Protein AF-A0A0P8CFF5-F1 (afdb_monomer_lite)

InterPro domains:
  IPR001539 Peptidase U32 [PTHR30217] (1-238)
  IPR020988 Peptidase U32, collagenase [PF12392] (208-285)
  IPR060007 Peptidase family U32, N-terminal domain [PF01136] (1-125)

pLDDT: mean 90.97, st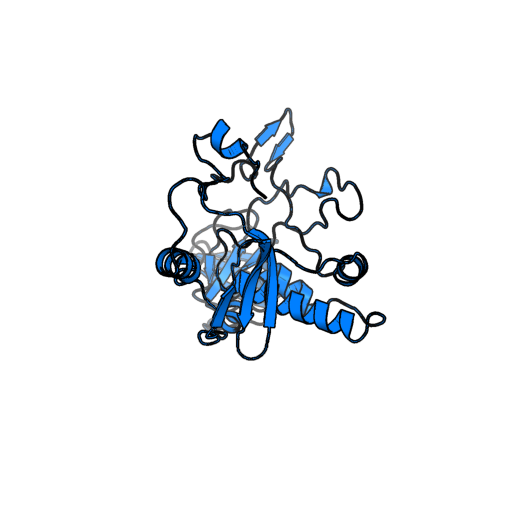d 9.44, range [42.34, 98.44]

Structure (mmCIF, N/CA/C/O backbone):
data_AF-A0A0P8CFF5-F1
#
_entry.id   AF-A0A0P8CFF5-F1
#
loop_
_atom_site.group_PDB
_atom_site.id
_atom_site.type_symbol
_atom_site.label_atom_id
_atom_site.label_alt_id
_atom_site.label_comp_id
_atom_site.label_asym_id
_atom_site.label_entity_id
_atom_site.label_seq_id
_atom_site.pdbx_PDB_ins_code
_atom_site.Cartn_x
_atom_site.Cartn_y
_atom_site.Cartn_z
_atom_site.occupancy
_atom_site.B_iso_or_equiv
_atom_site.auth_seq_id
_atom_site.auth_comp_id
_atom_site.auth_asym_id
_atom_site.auth_atom_id
_atom_site.pdbx_PDB_model_num
ATOM 1 N N . SER A 1 1 ? 10.626 9.318 -12.550 1.00 49.34 1 SER A N 1
ATOM 2 C CA . SER A 1 1 ? 10.142 9.945 -11.298 1.00 49.34 1 SER A CA 1
ATOM 3 C C . SER A 1 1 ? 11.223 10.890 -10.813 1.00 49.34 1 SER A C 1
ATOM 5 O O . SER A 1 1 ? 12.384 10.543 -10.960 1.00 49.34 1 SER A O 1
ATOM 7 N N . GLY A 1 2 ? 10.879 12.066 -10.278 1.00 56.47 2 GLY A N 1
ATOM 8 C CA . GLY A 1 2 ? 11.891 12.959 -9.687 1.00 56.47 2 GLY A CA 1
ATOM 9 C C . GLY A 1 2 ? 12.039 14.343 -10.322 1.00 56.47 2 GLY A C 1
ATOM 10 O O . GLY A 1 2 ? 13.155 14.814 -10.484 1.00 56.47 2 GLY A O 1
ATOM 11 N N . GLN A 1 3 ? 10.937 15.022 -10.642 1.00 67.00 3 GLN A N 1
ATOM 12 C CA . GLN A 1 3 ? 10.947 16.473 -10.899 1.00 67.00 3 GLN A CA 1
ATOM 13 C C . GLN A 1 3 ? 10.167 17.245 -9.824 1.00 67.00 3 GLN A C 1
ATOM 15 O O . GLN A 1 3 ? 9.631 18.320 -10.059 1.00 67.00 3 GLN A O 1
ATOM 20 N N . CYS A 1 4 ? 10.089 16.698 -8.609 1.00 81.44 4 CYS A N 1
ATOM 21 C CA . CYS A 1 4 ? 9.431 17.397 -7.512 1.00 81.44 4 CYS A CA 1
ATOM 22 C C . CYS A 1 4 ? 10.416 18.368 -6.851 1.00 81.44 4 CYS A C 1
ATOM 24 O O . CYS A 1 4 ? 11.314 17.951 -6.115 1.00 81.44 4 CYS A O 1
ATOM 26 N N . LEU A 1 5 ? 10.225 19.668 -7.091 1.00 88.38 5 LEU A N 1
ATOM 27 C CA . LEU A 1 5 ? 11.007 20.745 -6.468 1.00 88.38 5 LEU A CA 1
ATOM 28 C C . LEU A 1 5 ? 10.409 21.239 -5.145 1.00 88.38 5 LEU A C 1
ATOM 30 O O . LEU A 1 5 ? 11.059 21.983 -4.414 1.00 88.38 5 LEU A O 1
ATOM 34 N N . LEU A 1 6 ? 9.205 20.780 -4.794 1.00 89.31 6 LEU A N 1
ATOM 35 C CA . LEU A 1 6 ? 8.425 21.294 -3.667 1.00 89.31 6 LEU A CA 1
ATOM 36 C C . LEU A 1 6 ? 9.180 21.218 -2.331 1.00 89.31 6 LEU A C 1
ATOM 38 O O . LEU A 1 6 ? 9.180 22.162 -1.549 1.00 89.31 6 LEU A O 1
ATOM 42 N N . SER A 1 7 ? 9.880 20.107 -2.082 1.00 88.62 7 SER A N 1
ATOM 43 C CA . SER A 1 7 ? 10.684 19.934 -0.862 1.00 88.62 7 SER A CA 1
ATOM 44 C C . SER A 1 7 ? 11.888 20.885 -0.812 1.00 88.62 7 SER A C 1
ATOM 46 O O . SER A 1 7 ? 12.308 21.279 0.276 1.00 88.62 7 SER A O 1
ATOM 48 N N . SER A 1 8 ? 12.439 21.244 -1.977 1.00 89.56 8 SER A N 1
ATOM 49 C CA . SER A 1 8 ? 13.586 22.147 -2.078 1.00 89.56 8 SER A CA 1
ATOM 50 C C . SER A 1 8 ? 13.145 23.581 -1.830 1.00 89.56 8 SER A C 1
ATOM 52 O O . SER A 1 8 ? 13.769 24.280 -1.044 1.00 89.56 8 SER A O 1
ATOM 54 N N . MET A 1 9 ? 12.039 23.983 -2.459 1.00 89.81 9 MET A N 1
ATOM 55 C CA . MET A 1 9 ? 11.483 25.330 -2.341 1.00 89.81 9 MET A CA 1
ATOM 56 C C . MET A 1 9 ? 10.993 25.637 -0.923 1.00 89.81 9 MET A C 1
ATOM 58 O O . MET A 1 9 ? 11.219 26.732 -0.431 1.00 89.81 9 MET A O 1
ATOM 62 N N . ILE A 1 10 ? 10.349 24.676 -0.251 1.00 85.62 10 ILE A N 1
ATOM 63 C CA . ILE A 1 10 ? 9.759 24.913 1.077 1.00 85.62 10 ILE A CA 1
ATOM 64 C C . ILE A 1 10 ? 10.784 24.788 2.213 1.00 85.62 10 ILE A C 1
ATOM 66 O O . ILE A 1 10 ? 10.631 25.438 3.241 1.00 85.62 10 ILE A O 1
ATOM 70 N N . GLY A 1 11 ? 11.796 23.924 2.085 1.00 81.25 11 GLY A N 1
ATOM 71 C CA . GLY A 1 11 ? 12.641 23.568 3.232 1.00 81.25 11 GLY A CA 1
ATOM 72 C C . GLY A 1 11 ? 14.071 23.161 2.899 1.00 81.25 11 GLY A C 1
ATOM 73 O O . GLY A 1 11 ? 14.674 22.433 3.683 1.00 81.25 11 GLY A O 1
ATOM 74 N N . GLY A 1 12 ? 14.598 23.542 1.729 1.00 87.38 12 GLY A N 1
ATOM 75 C CA . GLY A 1 12 ? 16.001 23.316 1.349 1.00 87.38 12 GLY A CA 1
ATOM 76 C C . GLY A 1 12 ? 16.399 21.851 1.128 1.00 87.38 12 GLY A C 1
ATOM 77 O O . GLY A 1 12 ? 17.572 21.547 0.923 1.00 87.38 12 GLY A O 1
ATOM 78 N N . ARG A 1 13 ? 15.444 20.911 1.155 1.00 88.06 13 ARG A N 1
ATOM 79 C CA . ARG A 1 13 ? 15.703 19.470 1.016 1.00 88.06 13 ARG A CA 1
ATOM 80 C C . ARG A 1 13 ? 15.337 18.973 -0.374 1.00 88.06 13 ARG A C 1
ATOM 82 O O . ARG A 1 13 ? 14.222 19.183 -0.835 1.00 88.06 13 ARG A O 1
ATOM 89 N N . SER A 1 14 ? 16.213 18.209 -1.021 1.00 87.06 14 SER A N 1
ATOM 90 C CA . SER A 1 14 ? 15.934 17.697 -2.368 1.00 87.06 14 SER A CA 1
ATOM 91 C C . SER A 1 14 ? 15.260 16.323 -2.347 1.00 87.06 14 SER A C 1
ATOM 93 O O . SER A 1 14 ? 15.869 15.303 -2.009 1.00 87.06 14 SER A O 1
ATOM 95 N N . GLY A 1 15 ? 13.996 16.280 -2.781 1.00 82.06 15 GLY A N 1
ATOM 96 C CA . GLY A 1 15 ? 13.274 15.027 -3.011 1.00 82.06 15 GLY A CA 1
ATOM 97 C C . GLY A 1 15 ? 13.970 14.125 -4.031 1.00 82.06 15 GLY A C 1
ATOM 98 O O . GLY A 1 15 ? 14.045 12.911 -3.817 1.00 82.06 15 GLY A O 1
ATOM 99 N N . ASN A 1 16 ? 14.563 14.739 -5.057 1.00 84.50 16 ASN A N 1
ATOM 100 C CA . ASN A 1 16 ? 15.272 14.076 -6.152 1.00 84.50 16 ASN A CA 1
ATOM 101 C C . ASN A 1 16 ? 16.605 13.445 -5.713 1.00 84.50 16 ASN A C 1
ATOM 103 O O . ASN A 1 16 ? 17.116 12.573 -6.401 1.00 84.50 16 ASN A O 1
ATOM 107 N N . ARG A 1 17 ? 17.148 13.835 -4.549 1.00 84.38 17 ARG A N 1
ATOM 108 C CA . ARG A 1 17 ? 18.396 13.291 -3.980 1.00 84.38 17 ARG A CA 1
ATOM 109 C C . ARG A 1 17 ? 18.189 12.334 -2.806 1.00 84.38 17 ARG A C 1
ATOM 111 O O . ARG A 1 17 ? 19.100 12.140 -2.013 1.00 84.38 17 ARG A O 1
ATOM 118 N N . GLY A 1 18 ? 16.990 11.794 -2.609 1.00 81.88 18 GLY A N 1
ATOM 119 C CA . GLY A 1 18 ? 16.765 10.917 -1.453 1.00 81.88 18 GLY A CA 1
ATOM 120 C C . GLY A 1 18 ? 16.375 11.645 -0.153 1.00 81.88 18 GLY A C 1
ATOM 121 O O . GLY A 1 18 ? 15.953 10.984 0.791 1.00 81.88 18 GLY A O 1
ATOM 122 N N . TYR A 1 19 ? 16.254 12.980 -0.147 1.00 85.94 19 TYR A N 1
ATOM 123 C CA . TYR A 1 19 ? 15.982 13.772 1.069 1.00 85.94 19 TYR A CA 1
ATOM 124 C C . TYR A 1 19 ? 14.581 14.406 1.181 1.00 85.94 19 TYR A C 1
ATOM 126 O O . TYR A 1 19 ? 14.404 15.362 1.929 1.00 85.94 19 TYR A O 1
ATOM 134 N N . CYS A 1 20 ? 13.564 13.889 0.486 1.00 87.12 20 CYS A N 1
ATOM 135 C CA . CYS A 1 20 ? 12.203 14.446 0.477 1.00 87.12 20 CYS A CA 1
ATOM 136 C C . CYS A 1 20 ? 11.653 14.669 1.897 1.00 87.12 20 CYS A C 1
ATOM 138 O O . CYS A 1 20 ? 11.602 13.732 2.688 1.00 87.12 20 CYS A O 1
ATOM 140 N N . ALA A 1 21 ? 11.194 15.889 2.186 1.00 88.38 21 ALA A N 1
ATOM 141 C CA . ALA A 1 21 ? 10.539 16.260 3.445 1.00 88.38 21 ALA A CA 1
ATOM 142 C C . ALA A 1 21 ? 9.023 15.984 3.452 1.00 88.38 21 ALA A C 1
ATOM 144 O O . ALA A 1 21 ? 8.320 16.412 4.362 1.00 88.38 21 ALA A O 1
ATOM 145 N N . GLN A 1 22 ? 8.514 15.334 2.400 1.00 89.38 22 GLN A N 1
ATOM 146 C CA . GLN A 1 22 ? 7.096 15.031 2.191 1.00 89.38 22 GLN A CA 1
ATOM 147 C C . GLN A 1 22 ? 6.153 16.250 2.348 1.00 89.38 22 GLN A C 1
ATOM 149 O O . GLN A 1 22 ? 5.111 16.126 2.988 1.00 89.38 22 GLN A O 1
ATOM 154 N N . PRO A 1 23 ? 6.456 17.429 1.757 1.00 91.31 23 PRO A N 1
ATOM 155 C CA . PRO A 1 23 ? 5.621 18.623 1.930 1.00 91.31 23 PRO A CA 1
ATOM 156 C C . PRO A 1 23 ? 4.178 18.407 1.465 1.00 91.31 23 PRO A C 1
ATOM 158 O O . PRO A 1 23 ? 3.258 18.833 2.145 1.00 91.31 23 PRO A O 1
ATOM 161 N N . CYS A 1 24 ? 3.963 17.639 0.393 1.00 90.31 24 CYS A N 1
ATOM 162 C CA . CYS A 1 24 ? 2.630 17.283 -0.102 1.00 90.31 24 CYS A CA 1
ATOM 163 C C . CYS A 1 24 ? 1.746 16.542 0.922 1.00 90.31 24 CYS A C 1
ATOM 165 O O . CYS A 1 24 ? 0.536 16.480 0.750 1.00 90.31 24 CYS A O 1
ATOM 167 N N . ARG A 1 25 ? 2.333 16.000 1.995 1.00 90.06 25 ARG A N 1
ATOM 168 C CA . ARG A 1 25 ? 1.631 15.299 3.078 1.00 90.06 25 ARG A CA 1
ATOM 169 C C . ARG A 1 25 ? 1.372 16.172 4.306 1.00 90.06 25 ARG A C 1
ATOM 171 O O . ARG A 1 25 ? 0.875 15.666 5.307 1.00 90.06 25 ARG A O 1
ATOM 178 N N . LYS A 1 26 ? 1.717 17.461 4.264 1.00 91.19 26 LYS A N 1
ATOM 179 C CA . LYS A 1 26 ? 1.400 18.411 5.338 1.00 91.19 26 LYS A CA 1
ATOM 180 C C . LYS A 1 26 ? -0.048 18.891 5.236 1.00 91.19 26 LYS A C 1
ATOM 182 O O . LYS A 1 26 ? -0.677 18.777 4.184 1.00 91.19 26 LYS A O 1
ATOM 187 N N . LYS A 1 27 ? -0.568 19.423 6.344 1.00 92.31 27 LYS A N 1
ATOM 188 C CA . LYS A 1 27 ? -1.838 20.153 6.341 1.00 92.31 27 LYS A CA 1
ATOM 189 C C . LYS A 1 27 ? -1.639 21.505 5.660 1.00 92.31 27 LYS A C 1
ATOM 191 O O . LYS A 1 27 ? -0.645 22.185 5.901 1.00 92.31 27 LYS A O 1
ATOM 196 N N . TYR A 1 28 ? -2.590 21.865 4.816 1.00 93.50 28 TYR A N 1
ATOM 197 C CA . TYR A 1 28 ? -2.668 23.130 4.103 1.00 93.50 28 TYR A CA 1
ATOM 198 C C . TYR A 1 28 ? -4.052 23.733 4.313 1.00 93.50 28 TYR A C 1
ATOM 200 O O . TYR A 1 28 ? -5.027 23.002 4.501 1.00 93.50 28 TYR A O 1
ATOM 208 N N . ARG A 1 29 ? -4.130 25.061 4.223 1.00 95.00 29 ARG A N 1
ATOM 209 C CA . ARG A 1 29 ? -5.378 25.820 4.250 1.00 95.00 29 ARG A CA 1
ATOM 210 C C . ARG A 1 29 ? -5.450 26.728 3.026 1.00 95.00 29 ARG A C 1
ATOM 212 O O . ARG A 1 29 ? -4.488 27.440 2.745 1.00 95.00 29 ARG A O 1
ATOM 219 N N . ILE A 1 30 ? -6.565 26.687 2.304 1.00 93.19 30 ILE A N 1
ATOM 220 C CA . ILE A 1 30 ? -6.866 27.558 1.163 1.00 93.19 30 ILE A CA 1
ATOM 221 C C . ILE A 1 30 ? -8.308 28.059 1.292 1.00 93.19 30 ILE A C 1
ATOM 223 O O . ILE A 1 30 ? -9.255 27.280 1.211 1.00 93.19 30 ILE A O 1
ATOM 227 N N . GLY A 1 31 ? -8.480 29.357 1.555 1.00 93.75 31 GLY A N 1
ATOM 228 C CA . GLY A 1 31 ? -9.784 29.899 1.949 1.00 93.75 31 GLY A CA 1
ATOM 229 C C . GLY A 1 31 ? -10.332 29.176 3.186 1.00 93.75 31 GLY A C 1
ATOM 230 O O . GLY A 1 31 ? -9.641 29.084 4.204 1.00 93.75 31 GLY A O 1
ATOM 231 N N . GLU A 1 32 ? -11.543 28.632 3.061 1.00 92.25 32 GLU A N 1
ATOM 232 C CA . GLU A 1 32 ? -12.224 27.833 4.092 1.00 92.25 32 GLU A CA 1
ATOM 233 C C . GLU A 1 32 ? -11.830 26.345 4.084 1.00 92.25 32 GLU A C 1
ATOM 235 O O . GLU A 1 32 ? -12.139 25.614 5.022 1.00 92.25 32 GLU A O 1
ATOM 240 N N . ALA A 1 33 ? -11.132 25.866 3.048 1.00 89.81 33 ALA A N 1
ATOM 241 C CA . ALA A 1 33 ? -10.727 24.469 2.963 1.00 89.81 33 ALA A CA 1
ATOM 242 C C . ALA A 1 33 ? -9.428 24.224 3.743 1.00 89.81 33 ALA A C 1
ATOM 244 O O . ALA A 1 33 ? -8.389 24.809 3.432 1.00 89.81 33 ALA A O 1
ATOM 245 N N . GLU A 1 34 ? -9.458 23.297 4.701 1.00 93.06 34 GLU A N 1
ATOM 246 C CA . GLU A 1 34 ? -8.292 22.849 5.467 1.00 93.06 34 GLU A CA 1
ATOM 247 C C . GLU A 1 34 ? -8.153 21.320 5.416 1.00 93.06 34 GLU A C 1
ATOM 249 O O . GLU A 1 34 ? -9.132 20.580 5.501 1.00 93.06 34 GLU A O 1
ATOM 254 N N . GLY A 1 35 ? -6.924 20.828 5.254 1.00 92.31 35 GLY A N 1
ATOM 255 C CA . GLY A 1 35 ? -6.631 19.395 5.279 1.00 92.31 35 GLY A CA 1
ATOM 256 C C . GLY A 1 35 ? -5.349 19.033 4.542 1.00 92.31 35 GLY A C 1
ATOM 257 O O . GLY A 1 35 ? -4.499 19.877 4.267 1.00 92.31 35 GLY A O 1
ATOM 258 N N . TYR A 1 36 ? -5.199 17.765 4.175 1.00 93.00 36 TYR A N 1
ATOM 259 C CA . TYR A 1 36 ? -4.042 17.271 3.421 1.00 93.00 36 TYR A CA 1
ATOM 260 C C . TYR A 1 36 ? -4.253 17.474 1.916 1.00 93.00 36 TYR A C 1
ATOM 262 O O . TYR A 1 36 ? -4.345 16.529 1.136 1.00 93.00 36 TYR A O 1
ATOM 270 N N . LEU A 1 37 ? -4.388 18.738 1.510 1.00 93.12 37 LEU A N 1
ATOM 271 C CA . LEU A 1 37 ? -4.911 19.133 0.194 1.00 93.12 37 LEU A CA 1
ATOM 272 C C . LEU A 1 37 ? -4.053 18.676 -0.996 1.00 93.12 37 LEU A C 1
ATOM 274 O O . LEU A 1 37 ? -4.558 18.601 -2.112 1.00 93.12 37 LEU A O 1
ATOM 278 N N . LEU A 1 38 ? -2.777 18.372 -0.756 1.00 92.56 38 LEU A N 1
ATOM 279 C CA . LEU A 1 38 ? -1.813 17.938 -1.769 1.00 92.56 38 LEU A CA 1
ATOM 280 C C . LEU A 1 38 ? -1.410 16.463 -1.620 1.00 92.56 38 LEU A C 1
ATOM 282 O O . LEU A 1 38 ? -0.458 16.037 -2.271 1.00 92.56 38 LEU A O 1
ATOM 286 N N . SER A 1 39 ? -2.073 15.695 -0.748 1.00 92.88 39 SER A N 1
ATOM 287 C CA . SER A 1 39 ? -1.691 14.315 -0.436 1.00 92.88 39 SER A CA 1
ATOM 288 C C . SER A 1 39 ? -2.387 13.341 -1.387 1.00 92.88 39 SER A C 1
ATOM 290 O O . SER A 1 39 ? -3.579 13.094 -1.214 1.00 92.88 39 SER A O 1
ATOM 292 N N . PRO A 1 40 ? -1.693 12.747 -2.376 1.00 92.69 40 PRO A N 1
ATOM 293 C CA . PRO A 1 40 ? -2.323 11.802 -3.286 1.00 92.69 40 PRO A CA 1
ATOM 294 C C . PRO A 1 40 ? -2.592 10.454 -2.604 1.00 92.69 40 PRO A C 1
ATOM 296 O O . PRO A 1 40 ? -1.806 9.996 -1.752 1.00 92.69 40 PRO A O 1
ATOM 299 N N . LYS A 1 41 ? -3.670 9.799 -3.046 1.00 94.75 41 LYS A N 1
ATOM 300 C CA . LYS A 1 41 ? -3.925 8.372 -2.811 1.00 94.75 41 LYS A CA 1
ATOM 301 C C . LYS A 1 41 ? -2.793 7.530 -3.415 1.00 94.75 41 LYS A C 1
ATOM 303 O O . LYS A 1 41 ? -2.025 8.013 -4.252 1.00 94.75 41 LYS A O 1
ATOM 308 N N . ASP A 1 42 ? -2.630 6.287 -2.973 1.00 93.69 42 ASP A N 1
ATOM 309 C CA . ASP A 1 42 ? -1.590 5.412 -3.526 1.00 93.69 42 ASP A CA 1
ATOM 310 C C . ASP A 1 42 ? -2.039 4.795 -4.861 1.00 93.69 42 ASP A C 1
ATOM 312 O O . ASP A 1 42 ? -3.185 4.376 -5.020 1.00 93.69 42 ASP A O 1
ATOM 316 N N . LEU A 1 43 ? -1.130 4.740 -5.838 1.00 95.25 43 LEU A N 1
ATOM 317 C CA . LEU A 1 43 ? -1.403 4.105 -7.127 1.00 95.25 43 LEU A CA 1
ATOM 318 C C . LEU A 1 43 ? -1.520 2.589 -6.934 1.00 95.25 43 LEU A C 1
ATOM 320 O O . LEU A 1 43 ? -0.588 1.960 -6.430 1.00 95.25 43 LEU A O 1
ATOM 324 N N . ASN A 1 44 ? -2.629 1.998 -7.372 1.00 96.31 44 ASN A N 1
ATOM 325 C CA . ASN A 1 44 ? -2.810 0.551 -7.387 1.00 96.31 44 ASN A CA 1
ATOM 326 C C . ASN A 1 44 ? -3.467 0.128 -8.701 1.00 96.31 44 ASN A C 1
ATOM 328 O O . ASN A 1 44 ? -4.593 0.517 -8.991 1.00 96.31 44 ASN A O 1
ATOM 332 N N . MET A 1 45 ? -2.752 -0.690 -9.472 1.00 96.75 45 MET A N 1
ATOM 333 C CA . MET A 1 45 ? -3.192 -1.187 -10.775 1.00 96.75 45 MET A CA 1
ATOM 334 C C . MET A 1 45 ? -3.415 -2.701 -10.778 1.00 96.75 45 MET A C 1
ATOM 336 O O . MET A 1 45 ? -3.493 -3.303 -11.841 1.00 96.75 45 MET A O 1
ATOM 340 N N . SER A 1 46 ? -3.523 -3.327 -9.601 1.00 97.25 46 SER A N 1
ATOM 341 C CA . SER A 1 46 ? -3.721 -4.778 -9.478 1.00 97.25 46 SER A CA 1
ATOM 342 C C . SER A 1 46 ? -4.929 -5.274 -10.276 1.00 97.25 46 SER A C 1
ATOM 344 O O . SER A 1 46 ? -4.829 -6.283 -10.963 1.00 97.25 46 SER A O 1
ATOM 346 N N . GLU A 1 47 ? -6.043 -4.538 -10.261 1.00 97.31 47 GLU A N 1
ATOM 347 C CA . GLU A 1 47 ? -7.255 -4.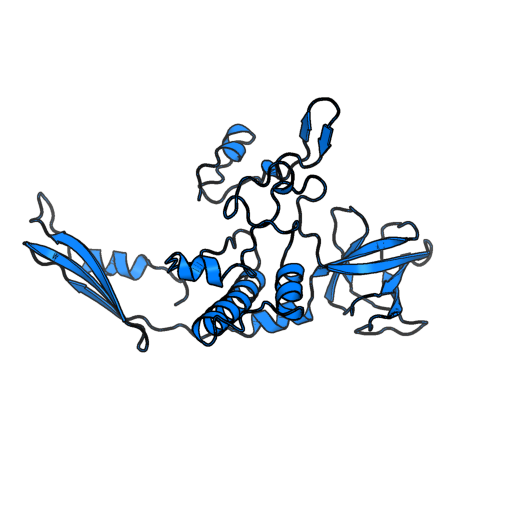885 -11.024 1.00 97.31 47 GLU A CA 1
ATOM 348 C C . GLU A 1 47 ? -7.140 -4.626 -12.529 1.00 97.31 47 GLU A C 1
ATOM 350 O O . GLU A 1 47 ? -7.994 -5.051 -13.297 1.00 97.31 47 GLU A O 1
ATOM 355 N N . HIS A 1 48 ? -6.072 -3.959 -12.958 1.00 97.06 48 HIS A N 1
ATOM 356 C CA . HIS A 1 48 ? -5.869 -3.506 -14.329 1.00 97.06 48 HIS A CA 1
ATOM 357 C C . HIS A 1 48 ? -4.607 -4.092 -14.964 1.00 97.06 48 HIS A C 1
ATOM 359 O O . HIS A 1 48 ? -4.182 -3.621 -16.014 1.00 97.06 48 HIS A O 1
ATOM 365 N N . ILE A 1 49 ? -4.008 -5.118 -14.350 1.00 97.06 49 ILE A N 1
ATOM 366 C CA . ILE A 1 49 ? -2.796 -5.763 -14.869 1.00 97.06 49 ILE A CA 1
ATOM 367 C C . ILE A 1 49 ? -2.990 -6.237 -16.307 1.00 97.06 49 ILE A C 1
ATOM 369 O O . ILE A 1 49 ? -2.115 -5.982 -17.125 1.00 97.06 49 ILE A O 1
ATOM 373 N N . GLY A 1 50 ? -4.142 -6.831 -16.632 1.00 96.44 50 GLY A N 1
ATOM 374 C CA . GLY A 1 50 ? -4.439 -7.265 -17.998 1.00 96.44 50 GLY A CA 1
ATOM 375 C C . GLY A 1 50 ? -4.342 -6.135 -19.020 1.00 96.44 50 GLY A C 1
ATOM 376 O O . GLY A 1 50 ? -3.539 -6.206 -19.941 1.00 96.44 50 GLY A O 1
ATOM 377 N N . ALA A 1 51 ? -5.047 -5.027 -18.775 1.00 96.19 51 ALA A N 1
ATOM 378 C CA . ALA A 1 51 ? -5.013 -3.855 -19.652 1.00 96.19 51 ALA A CA 1
ATOM 379 C C . ALA A 1 51 ? -3.603 -3.254 -19.803 1.00 96.19 51 ALA A C 1
ATOM 381 O O . ALA A 1 51 ? -3.260 -2.732 -20.859 1.00 96.19 51 ALA A O 1
ATOM 382 N N . LEU A 1 52 ? -2.781 -3.313 -18.750 1.00 96.38 52 LEU A N 1
ATOM 383 C CA . LEU A 1 52 ? -1.398 -2.837 -18.807 1.00 96.38 52 LEU A CA 1
ATOM 384 C C . LEU A 1 52 ? -0.502 -3.765 -19.638 1.00 96.38 52 LEU A C 1
ATOM 386 O O . LEU A 1 52 ? 0.340 -3.273 -20.386 1.00 96.38 52 LEU A O 1
ATOM 390 N N . LEU A 1 53 ? -0.689 -5.081 -19.534 1.00 96.50 53 LEU A N 1
ATOM 391 C CA . LEU A 1 53 ? 0.045 -6.062 -20.335 1.00 96.50 53 LEU A CA 1
ATOM 392 C C . LEU A 1 53 ? -0.355 -5.987 -21.813 1.00 96.50 53 LEU A C 1
ATOM 394 O O . LEU A 1 53 ? 0.523 -5.938 -22.669 1.00 96.50 53 LEU A O 1
ATOM 398 N N . ASP A 1 54 ? -1.652 -5.880 -22.109 1.00 96.94 54 ASP A N 1
ATOM 399 C CA . ASP A 1 54 ? -2.161 -5.730 -23.480 1.00 96.94 54 ASP A CA 1
ATOM 400 C C . ASP A 1 54 ? -1.659 -4.442 -24.150 1.00 96.94 54 ASP A C 1
ATOM 402 O O . ASP A 1 54 ? -1.468 -4.396 -25.364 1.00 96.94 54 ASP A O 1
ATOM 406 N N . ALA A 1 55 ? -1.400 -3.396 -23.360 1.00 96.38 55 ALA A N 1
ATOM 407 C CA . ALA A 1 55 ? -0.792 -2.155 -23.832 1.00 96.38 55 ALA A CA 1
ATOM 408 C C . ALA A 1 55 ? 0.716 -2.282 -24.146 1.00 96.38 55 ALA A C 1
ATOM 410 O O . ALA A 1 55 ? 1.334 -1.294 -24.545 1.00 96.38 55 ALA A O 1
ATOM 411 N N . GLY A 1 56 ? 1.317 -3.463 -23.959 1.00 95.81 56 GLY A N 1
ATOM 412 C CA . GLY A 1 56 ? 2.730 -3.727 -24.231 1.00 95.81 56 GLY A CA 1
ATOM 413 C C . GLY A 1 56 ? 3.680 -3.257 -23.128 1.00 95.81 56 GLY A C 1
ATOM 414 O O . GLY A 1 56 ? 4.822 -2.910 -23.414 1.00 95.81 56 GLY A O 1
ATOM 415 N N . ILE A 1 57 ? 3.229 -3.182 -21.868 1.00 94.88 57 ILE A N 1
ATOM 416 C CA . ILE A 1 57 ? 4.109 -2.827 -20.745 1.00 94.88 57 ILE A CA 1
ATOM 417 C C . ILE A 1 57 ? 4.944 -4.041 -20.324 1.00 94.88 57 ILE A C 1
ATOM 419 O O . ILE A 1 57 ? 4.427 -4.987 -19.735 1.00 94.88 57 ILE A O 1
ATOM 423 N N . ASP A 1 58 ? 6.260 -3.953 -20.525 1.00 89.69 58 ASP A N 1
ATOM 424 C CA . ASP A 1 58 ? 7.209 -5.009 -20.137 1.00 89.69 58 ASP A CA 1
ATOM 425 C C . ASP A 1 58 ? 7.701 -4.904 -18.684 1.00 89.69 58 ASP A C 1
ATOM 427 O O . ASP A 1 58 ? 8.203 -5.870 -18.107 1.00 89.69 58 ASP A O 1
ATOM 431 N N . SER A 1 59 ? 7.613 -3.715 -18.076 1.00 92.69 59 SER A N 1
ATOM 432 C CA . SER A 1 59 ? 8.207 -3.455 -16.762 1.00 92.69 59 SER A CA 1
ATOM 433 C C . SER A 1 59 ? 7.308 -2.628 -15.854 1.00 92.69 59 SER A C 1
ATOM 435 O O . SER A 1 59 ? 6.903 -1.510 -16.179 1.00 92.69 59 SER A O 1
ATOM 437 N N . PHE A 1 60 ? 7.069 -3.158 -14.654 1.00 93.38 60 PHE A N 1
ATOM 438 C CA . PHE A 1 60 ? 6.375 -2.462 -13.579 1.00 93.38 60 PHE A CA 1
ATOM 439 C C . PHE A 1 60 ? 7.367 -1.994 -12.521 1.00 93.38 60 PHE A C 1
ATOM 441 O O . PHE A 1 60 ? 8.125 -2.779 -11.953 1.00 93.38 60 PHE A O 1
ATOM 448 N N . LYS A 1 61 ? 7.319 -0.701 -12.199 1.00 92.25 61 LYS A N 1
ATOM 449 C CA . LYS A 1 61 ? 8.136 -0.110 -11.139 1.00 92.25 61 LYS A CA 1
ATOM 450 C C . LYS A 1 61 ? 7.311 0.099 -9.873 1.00 92.25 61 LYS A C 1
ATOM 452 O O . LYS A 1 61 ? 6.291 0.782 -9.906 1.00 92.25 61 LYS A O 1
ATOM 457 N N . ILE A 1 62 ? 7.815 -0.397 -8.747 1.00 90.62 62 ILE A N 1
ATOM 458 C CA . ILE A 1 62 ? 7.203 -0.229 -7.423 1.00 90.62 62 ILE A CA 1
ATOM 459 C C . ILE A 1 62 ? 7.881 0.933 -6.685 1.00 90.62 62 ILE A C 1
ATOM 461 O O . ILE A 1 62 ? 9.104 0.989 -6.569 1.00 90.62 62 ILE A O 1
ATOM 465 N N . GLU A 1 63 ? 7.092 1.864 -6.145 1.00 87.00 63 GLU A N 1
ATOM 466 C CA . GLU A 1 63 ? 7.598 2.930 -5.271 1.00 87.00 63 GLU A CA 1
ATOM 467 C C . GLU A 1 63 ? 7.764 2.396 -3.836 1.00 87.00 63 GLU A C 1
ATOM 469 O O . GLU A 1 63 ? 6.814 2.339 -3.053 1.00 87.00 63 GLU A O 1
ATOM 474 N N . GLY A 1 64 ? 8.986 1.971 -3.501 1.00 84.50 64 GLY A N 1
ATOM 475 C CA . GLY A 1 64 ? 9.343 1.383 -2.201 1.00 84.50 64 GLY A CA 1
ATOM 476 C C . GLY A 1 64 ? 10.090 2.321 -1.245 1.00 84.50 64 GLY A C 1
ATOM 477 O O . GLY A 1 64 ? 10.546 1.892 -0.187 1.00 84.50 64 GLY A O 1
ATOM 478 N N . ARG A 1 65 ? 10.269 3.603 -1.583 1.00 80.62 65 ARG A N 1
ATOM 479 C CA . ARG A 1 65 ? 11.077 4.509 -0.758 1.00 80.62 65 ARG A CA 1
ATOM 480 C C . ARG A 1 65 ? 10.456 4.724 0.623 1.00 80.62 65 ARG A C 1
ATOM 482 O O . ARG A 1 65 ? 9.272 5.036 0.740 1.00 80.62 65 ARG A O 1
ATOM 489 N N . MET A 1 66 ? 11.287 4.615 1.666 1.00 77.94 66 MET A N 1
ATOM 490 C CA . MET A 1 66 ? 10.864 4.671 3.076 1.00 77.94 66 MET A CA 1
ATOM 491 C C . MET A 1 66 ? 9.822 3.596 3.440 1.00 77.94 66 MET A C 1
ATOM 493 O O . MET A 1 66 ? 9.053 3.772 4.386 1.00 77.94 66 MET A O 1
ATOM 497 N N . LYS A 1 67 ? 9.767 2.500 2.677 1.00 87.62 67 LYS A N 1
ATOM 498 C CA . LYS A 1 67 ? 8.980 1.309 3.000 1.00 87.62 67 LYS A CA 1
ATOM 499 C C . LYS A 1 67 ? 9.894 0.242 3.579 1.00 87.62 67 LYS A C 1
ATOM 501 O O . LYS A 1 67 ? 11.094 0.237 3.312 1.00 87.62 67 LYS A O 1
ATOM 506 N N . ARG A 1 68 ? 9.313 -0.647 4.379 1.00 88.62 68 ARG A N 1
ATOM 507 C CA . ARG A 1 68 ? 10.024 -1.822 4.877 1.00 88.62 68 ARG A CA 1
ATOM 508 C C . ARG A 1 68 ? 10.207 -2.848 3.746 1.00 88.62 68 ARG A C 1
ATOM 510 O O . ARG A 1 68 ? 9.405 -2.824 2.806 1.00 88.62 68 ARG A O 1
ATOM 517 N N . PRO A 1 69 ? 11.212 -3.736 3.811 1.00 89.94 69 PRO A N 1
ATOM 518 C CA . PRO A 1 69 ? 11.414 -4.776 2.801 1.00 89.94 69 PRO A CA 1
ATOM 519 C C . PRO A 1 69 ? 10.161 -5.623 2.542 1.00 89.94 69 PRO A C 1
ATOM 521 O O . PRO A 1 69 ? 9.838 -5.911 1.390 1.00 89.94 69 PRO A O 1
ATOM 524 N N . GLU A 1 70 ? 9.387 -5.922 3.587 1.00 92.12 70 GLU A N 1
ATOM 525 C CA . GLU A 1 70 ? 8.187 -6.762 3.513 1.00 92.12 70 GLU A CA 1
ATOM 526 C C . GLU A 1 70 ? 7.099 -6.122 2.643 1.00 92.12 70 GLU A C 1
ATOM 528 O O . GLU A 1 70 ? 6.388 -6.821 1.926 1.00 92.12 70 GLU A O 1
ATOM 533 N N . TYR A 1 71 ? 6.998 -4.787 2.629 1.00 93.88 71 TYR A N 1
ATOM 534 C CA . TYR A 1 71 ? 6.093 -4.084 1.715 1.00 93.88 71 TYR A CA 1
ATOM 535 C C . TYR A 1 71 ? 6.435 -4.400 0.258 1.00 93.88 71 TYR A C 1
ATOM 537 O O . TYR A 1 71 ? 5.551 -4.746 -0.524 1.00 93.88 71 TYR A O 1
ATOM 545 N N . VAL A 1 72 ? 7.717 -4.306 -0.103 1.00 93.12 72 VAL A N 1
ATOM 546 C CA . VAL A 1 72 ? 8.166 -4.578 -1.472 1.00 93.12 72 VAL A CA 1
ATOM 547 C C . VAL A 1 72 ? 7.941 -6.050 -1.801 1.00 93.12 72 VAL A C 1
ATOM 549 O O . VAL A 1 72 ? 7.326 -6.347 -2.822 1.00 93.12 72 VAL A O 1
ATOM 552 N N . ALA A 1 73 ? 8.342 -6.960 -0.909 1.00 92.50 73 ALA A N 1
ATOM 553 C CA . ALA A 1 73 ? 8.141 -8.397 -1.083 1.00 92.50 73 ALA A CA 1
ATOM 554 C C . ALA A 1 73 ? 6.659 -8.754 -1.284 1.00 92.50 73 ALA A C 1
ATOM 556 O O . ALA A 1 73 ? 6.317 -9.519 -2.185 1.00 92.50 73 ALA A O 1
ATOM 557 N N . GLY A 1 74 ? 5.764 -8.169 -0.485 1.00 95.00 74 GLY A N 1
ATOM 558 C CA . GLY A 1 74 ? 4.327 -8.411 -0.566 1.00 95.00 74 GLY A CA 1
ATOM 559 C C . GLY A 1 74 ? 3.702 -7.882 -1.856 1.00 95.00 74 GLY A C 1
ATOM 560 O O . GLY A 1 74 ? 2.955 -8.612 -2.510 1.00 95.00 74 GLY A O 1
ATOM 561 N N . VAL A 1 75 ? 4.045 -6.655 -2.269 1.00 96.50 75 VAL A N 1
ATOM 562 C CA . VAL A 1 75 ? 3.562 -6.085 -3.538 1.00 96.50 75 VAL A CA 1
ATOM 563 C C . VAL A 1 75 ? 4.063 -6.911 -4.722 1.00 96.50 75 VAL A C 1
ATOM 565 O O . VAL A 1 75 ? 3.253 -7.291 -5.565 1.00 96.50 75 VAL A O 1
ATOM 568 N N . VAL A 1 76 ? 5.358 -7.252 -4.763 1.00 95.31 76 VAL A N 1
ATOM 569 C CA . VAL A 1 76 ? 5.943 -8.094 -5.822 1.00 95.31 76 VAL A CA 1
ATOM 570 C C . VAL A 1 76 ? 5.251 -9.453 -5.874 1.00 95.31 76 VAL A C 1
ATOM 572 O O . VAL A 1 76 ? 4.827 -9.875 -6.946 1.00 95.31 76 VAL A O 1
ATOM 575 N N . ARG A 1 77 ? 5.076 -10.121 -4.726 1.00 95.44 77 ARG A N 1
ATOM 576 C CA . ARG A 1 77 ? 4.430 -11.439 -4.647 1.00 95.44 77 ARG A CA 1
ATOM 577 C C . ARG A 1 77 ? 3.006 -11.411 -5.201 1.00 95.44 77 ARG A C 1
ATOM 579 O O . ARG A 1 77 ? 2.631 -12.323 -5.933 1.00 95.44 77 ARG A O 1
ATOM 586 N N . VAL A 1 78 ? 2.213 -10.392 -4.860 1.00 97.56 78 VAL A N 1
ATOM 587 C CA . VAL A 1 78 ? 0.848 -10.249 -5.389 1.00 97.56 78 VAL A CA 1
ATOM 588 C C . VAL A 1 78 ? 0.880 -9.936 -6.883 1.00 97.56 78 VAL A C 1
ATOM 590 O O . VAL A 1 78 ? 0.239 -10.639 -7.656 1.00 97.56 78 VAL A O 1
ATOM 593 N N . TYR A 1 79 ? 1.650 -8.937 -7.317 1.00 97.81 79 TYR A N 1
ATOM 594 C CA . TYR A 1 79 ? 1.682 -8.530 -8.725 1.00 97.81 79 TYR A CA 1
ATOM 595 C C . TYR A 1 79 ? 2.207 -9.642 -9.638 1.00 97.81 79 TYR A C 1
ATOM 597 O O . TYR A 1 79 ? 1.631 -9.862 -10.697 1.00 97.81 79 TYR A O 1
ATOM 605 N N . ARG A 1 80 ? 3.225 -10.402 -9.215 1.00 96.75 80 ARG A N 1
ATOM 606 C CA . ARG A 1 80 ? 3.733 -11.561 -9.965 1.00 96.75 80 ARG A CA 1
ATOM 607 C C . ARG A 1 80 ? 2.633 -12.594 -10.203 1.00 96.75 80 ARG A C 1
ATOM 609 O O . ARG A 1 80 ? 2.386 -12.947 -11.349 1.00 96.75 80 ARG A O 1
ATOM 616 N N . LYS A 1 81 ? 1.893 -12.971 -9.150 1.00 97.56 81 LYS A N 1
ATOM 617 C CA . LYS A 1 81 ? 0.739 -13.881 -9.260 1.00 97.56 81 LYS A CA 1
ATOM 618 C C . LYS A 1 81 ? -0.337 -13.356 -10.207 1.00 97.56 81 LYS A C 1
ATOM 620 O O . LYS A 1 81 ? -0.936 -14.146 -10.927 1.00 97.56 81 LYS A O 1
ATOM 625 N N . LEU A 1 82 ? -0.606 -12.050 -10.190 1.00 98.31 82 LEU A N 1
ATOM 626 C CA . LEU A 1 82 ? -1.595 -11.434 -11.078 1.00 98.31 82 LEU A CA 1
ATOM 627 C C . LEU A 1 82 ? -1.148 -11.460 -12.541 1.00 98.31 82 LEU A C 1
ATOM 629 O O . LEU A 1 82 ? -1.960 -11.784 -13.402 1.00 98.31 82 LEU A O 1
ATOM 633 N N . ILE A 1 83 ? 0.125 -11.167 -12.814 1.00 97.88 83 ILE A N 1
ATOM 634 C CA . ILE A 1 83 ? 0.684 -11.242 -14.168 1.00 97.88 83 ILE A CA 1
ATOM 635 C C . ILE A 1 83 ? 0.655 -12.694 -14.658 1.00 97.88 83 ILE A C 1
ATOM 637 O O . ILE A 1 83 ? 0.138 -12.948 -15.739 1.00 97.88 83 ILE A O 1
ATOM 641 N N . ASP A 1 84 ? 1.128 -13.654 -13.855 1.00 97.56 84 ASP A N 1
ATOM 642 C CA . ASP A 1 84 ? 1.123 -15.079 -14.226 1.00 97.56 84 ASP A CA 1
ATOM 643 C C . ASP A 1 84 ? -0.295 -15.585 -14.497 1.00 97.56 84 ASP A C 1
ATOM 645 O O . ASP A 1 84 ? -0.540 -16.273 -15.486 1.00 97.56 84 ASP A O 1
ATOM 649 N N . ARG A 1 85 ? -1.254 -15.196 -13.647 1.00 97.75 85 ARG A N 1
ATOM 650 C CA . ARG A 1 85 ? -2.671 -15.526 -13.825 1.00 97.75 85 ARG A CA 1
ATOM 651 C C . ARG A 1 85 ? -3.222 -14.970 -15.131 1.00 97.75 85 ARG A C 1
ATOM 653 O O . ARG A 1 85 ? -3.922 -15.693 -15.829 1.00 97.75 85 ARG A O 1
ATOM 660 N N . TYR A 1 86 ? -2.921 -13.709 -15.445 1.00 98.06 86 TYR A N 1
ATOM 661 C CA . TYR A 1 86 ? -3.374 -13.094 -16.688 1.00 98.06 86 TYR A CA 1
ATOM 662 C C . TYR A 1 86 ? -2.770 -13.791 -17.908 1.00 98.06 86 TYR A C 1
ATOM 664 O O . TYR A 1 86 ? -3.504 -14.146 -18.818 1.00 98.06 86 TYR A O 1
ATOM 672 N N . LEU A 1 87 ? -1.459 -14.050 -17.905 1.00 96.94 87 LEU A N 1
ATOM 673 C CA . LEU A 1 87 ? -0.774 -14.716 -19.017 1.00 96.94 87 LEU A CA 1
ATOM 674 C C . LEU A 1 87 ? -1.274 -16.149 -19.249 1.00 96.94 87 LEU A C 1
ATOM 676 O O . LEU A 1 87 ? -1.324 -16.597 -20.391 1.00 96.94 87 LEU A O 1
ATOM 680 N N . ALA A 1 88 ? -1.645 -16.866 -18.185 1.00 97.94 88 ALA A N 1
ATOM 681 C CA . ALA A 1 88 ? -2.160 -18.229 -18.289 1.00 97.94 88 ALA A CA 1
ATOM 682 C C . ALA A 1 88 ? -3.616 -18.285 -18.782 1.00 97.94 88 ALA A C 1
ATOM 684 O O . ALA A 1 88 ? -3.959 -19.155 -19.579 1.00 97.94 88 ALA A O 1
ATOM 685 N N . ALA A 1 89 ? -4.475 -17.386 -18.292 1.00 97.44 89 ALA A N 1
ATOM 686 C CA . ALA A 1 89 ? -5.897 -17.368 -18.625 1.00 97.44 89 ALA A CA 1
ATOM 687 C C . ALA A 1 89 ? -6.467 -15.935 -18.553 1.00 97.44 89 ALA A C 1
ATOM 689 O O . ALA A 1 89 ? -7.084 -15.570 -17.546 1.00 97.44 89 ALA A O 1
ATOM 690 N N . PRO A 1 90 ? -6.312 -15.119 -19.617 1.00 96.75 90 PRO A N 1
ATOM 691 C CA . PRO A 1 90 ? -6.794 -13.735 -19.636 1.00 96.75 90 PRO A CA 1
ATOM 692 C C . PRO A 1 90 ? -8.294 -13.613 -19.339 1.00 96.75 90 PRO A C 1
ATOM 694 O O . PRO A 1 90 ? -8.715 -12.721 -18.605 1.00 96.75 90 PRO A O 1
ATOM 697 N N . ALA A 1 91 ? -9.095 -14.549 -19.862 1.00 96.50 91 ALA A N 1
ATOM 698 C CA . ALA A 1 91 ? -10.548 -14.574 -19.689 1.00 96.50 91 ALA A CA 1
ATOM 699 C C . ALA A 1 91 ? -10.992 -14.822 -18.233 1.00 96.50 91 ALA A C 1
ATOM 701 O O . ALA A 1 91 ? -12.054 -14.352 -17.834 1.00 96.50 91 ALA A O 1
ATOM 702 N N . ASP A 1 92 ? -10.165 -15.500 -17.431 1.00 94.44 92 ASP A N 1
ATOM 703 C CA . ASP A 1 92 ? -10.448 -15.829 -16.027 1.00 94.44 92 ASP A CA 1
ATOM 704 C C . ASP A 1 92 ? -9.735 -14.887 -15.045 1.00 94.44 92 ASP A C 1
ATOM 706 O O . ASP A 1 92 ? -9.703 -15.123 -13.826 1.00 94.44 92 ASP A O 1
ATOM 710 N N . PHE A 1 93 ? -9.129 -13.814 -15.558 1.00 97.62 93 PHE A N 1
ATOM 711 C CA . PHE A 1 93 ? -8.385 -12.882 -14.736 1.00 97.62 93 PHE A CA 1
ATOM 712 C C . PHE A 1 93 ? -9.277 -12.234 -13.680 1.00 97.62 93 PHE A C 1
ATOM 714 O O . PHE A 1 93 ? -10.317 -11.636 -13.950 1.00 97.62 93 PHE A O 1
ATOM 721 N N . ARG A 1 94 ? -8.815 -12.316 -12.434 1.00 97.12 94 ARG A N 1
ATOM 722 C CA . ARG A 1 94 ? -9.442 -11.666 -11.288 1.00 97.12 94 ARG A CA 1
ATOM 723 C C . ARG A 1 94 ? -8.421 -11.421 -10.197 1.00 97.12 94 ARG A C 1
ATOM 725 O O . ARG A 1 94 ? -7.507 -12.226 -10.000 1.00 97.12 94 ARG A O 1
ATOM 732 N N . VAL A 1 95 ? -8.634 -10.356 -9.434 1.00 98.06 95 VAL A N 1
ATOM 733 C CA . VAL A 1 95 ? -7.933 -10.118 -8.169 1.00 98.06 95 VAL A CA 1
ATOM 734 C C . VAL A 1 95 ? -8.795 -10.662 -7.040 1.00 98.06 95 VAL A C 1
ATOM 736 O O . VAL A 1 95 ? -9.945 -10.253 -6.864 1.00 98.06 95 VAL A O 1
ATOM 739 N N . THR A 1 96 ? -8.255 -11.601 -6.273 1.00 98.00 96 THR A N 1
ATOM 740 C CA . THR A 1 96 ? -8.980 -12.221 -5.158 1.00 98.00 96 THR A CA 1
ATOM 741 C C . THR A 1 96 ? -9.168 -11.238 -3.999 1.00 98.00 96 THR A C 1
ATOM 743 O O . THR A 1 96 ? -8.414 -10.274 -3.846 1.00 98.00 96 THR A O 1
ATOM 746 N N . LYS A 1 97 ? -10.169 -11.485 -3.141 1.00 96.69 97 LYS A N 1
ATOM 747 C CA . LYS A 1 97 ? -10.394 -10.667 -1.935 1.00 96.69 97 LYS A CA 1
ATOM 748 C C . LYS A 1 97 ? -9.162 -10.643 -1.026 1.00 96.69 97 LYS A C 1
ATOM 750 O O . LYS A 1 97 ? -8.823 -9.582 -0.510 1.00 96.69 97 LYS A O 1
ATOM 755 N N . ASP A 1 98 ? -8.471 -11.772 -0.901 1.00 96.44 98 ASP A N 1
ATOM 756 C CA . ASP A 1 98 ? -7.263 -11.891 -0.085 1.00 96.44 98 ASP A CA 1
ATOM 757 C C . ASP A 1 98 ? -6.101 -11.083 -0.668 1.00 96.44 98 ASP A C 1
ATOM 759 O O . ASP A 1 98 ? -5.421 -10.377 0.067 1.00 96.44 98 ASP A O 1
ATOM 763 N N . GLU A 1 99 ? -5.901 -11.097 -1.989 1.00 97.81 99 GLU A N 1
ATOM 764 C CA . GLU A 1 99 ? -4.878 -10.268 -2.645 1.00 97.81 99 GLU A CA 1
ATOM 765 C C . GLU A 1 99 ? -5.163 -8.773 -2.471 1.00 97.81 99 GLU A C 1
ATOM 767 O O . GLU A 1 99 ? -4.255 -8.008 -2.136 1.00 97.81 99 GLU A O 1
ATOM 772 N N . LYS A 1 100 ? -6.429 -8.355 -2.625 1.00 97.06 100 LYS A N 1
ATOM 773 C CA . LYS A 1 100 ? -6.841 -6.972 -2.337 1.00 97.06 100 LYS A CA 1
ATOM 774 C C . LYS A 1 100 ? -6.574 -6.612 -0.876 1.00 97.06 100 LYS A C 1
ATOM 776 O O . LYS A 1 100 ? -6.045 -5.537 -0.599 1.00 97.06 100 LYS A O 1
ATOM 781 N N . HIS A 1 101 ? -6.911 -7.510 0.049 1.00 95.94 101 HIS A N 1
ATOM 782 C CA . HIS A 1 101 ? -6.688 -7.308 1.477 1.00 95.94 101 HIS A CA 1
ATOM 783 C C . HIS A 1 101 ? -5.198 -7.214 1.819 1.00 95.94 101 HIS A C 1
ATOM 785 O O . HIS A 1 101 ? -4.817 -6.311 2.556 1.00 95.94 101 HIS A O 1
ATOM 791 N N . ILE A 1 102 ? -4.346 -8.071 1.245 1.00 96.81 102 ILE A N 1
ATOM 792 C CA . ILE A 1 102 ? -2.889 -8.015 1.422 1.00 96.81 102 ILE A CA 1
ATOM 793 C C . ILE A 1 102 ? -2.361 -6.655 0.967 1.00 96.81 102 ILE A C 1
ATOM 795 O O . ILE A 1 102 ? -1.703 -5.976 1.750 1.00 96.81 102 ILE A O 1
ATOM 799 N N . LEU A 1 103 ? -2.684 -6.214 -0.255 1.00 96.81 103 LEU A N 1
ATOM 800 C CA . LEU A 1 103 ? -2.235 -4.909 -0.758 1.00 96.81 103 LEU A CA 1
ATOM 801 C C . LEU A 1 103 ? -2.698 -3.762 0.153 1.00 96.81 103 LEU A C 1
ATOM 803 O O . LEU A 1 103 ? -1.914 -2.863 0.457 1.00 96.81 103 LEU A O 1
ATOM 807 N N . LEU A 1 104 ? -3.943 -3.819 0.632 1.00 95.56 104 LEU A N 1
ATOM 808 C CA . LEU A 1 104 ? -4.500 -2.830 1.554 1.00 95.56 104 LEU A CA 1
ATOM 809 C C . LEU A 1 104 ? -3.789 -2.838 2.922 1.00 95.56 104 LEU A C 1
ATOM 811 O O . LEU A 1 104 ? -3.501 -1.771 3.466 1.00 95.56 104 LEU A O 1
ATOM 815 N N . GLN A 1 105 ? -3.487 -4.021 3.465 1.00 96.00 105 GLN A N 1
ATOM 816 C CA . GLN A 1 105 ? -2.837 -4.215 4.764 1.00 96.00 105 GLN A CA 1
ATOM 817 C C . GLN A 1 105 ? -1.356 -3.829 4.754 1.00 96.00 105 GLN A C 1
ATOM 819 O O . GLN A 1 105 ? -0.853 -3.338 5.766 1.00 96.00 105 GLN A O 1
ATOM 824 N N . LEU A 1 106 ? -0.666 -4.032 3.628 1.00 94.50 106 LEU A N 1
ATOM 825 C CA . LEU A 1 106 ? 0.738 -3.663 3.463 1.00 94.50 106 LEU A CA 1
ATOM 826 C C . LEU A 1 106 ? 0.933 -2.156 3.616 1.00 94.50 106 LEU A C 1
ATOM 828 O O . LEU A 1 106 ? 1.794 -1.718 4.379 1.00 94.50 106 LEU A O 1
ATOM 832 N N . PHE A 1 107 ? 0.149 -1.367 2.879 1.00 92.00 107 PHE A N 1
ATOM 833 C CA . PHE A 1 107 ? 0.108 0.082 3.016 1.00 92.00 107 PHE A CA 1
ATOM 834 C C . PHE A 1 107 ? -1.015 0.671 2.157 1.00 92.00 107 PHE A C 1
ATOM 836 O O . PHE A 1 107 ? -1.083 0.386 0.963 1.00 92.00 107 PHE A O 1
ATOM 843 N N . ASN A 1 108 ? -1.812 1.587 2.706 1.00 89.56 108 ASN A N 1
ATOM 844 C CA . ASN A 1 108 ? -2.729 2.381 1.893 1.00 89.56 108 ASN A CA 1
ATOM 845 C C . ASN A 1 108 ? -2.987 3.778 2.471 1.00 89.56 108 ASN A C 1
ATOM 847 O O . ASN A 1 108 ? -3.157 3.952 3.676 1.00 89.56 108 ASN A O 1
ATOM 851 N N . ARG A 1 109 ? -3.072 4.767 1.585 1.00 90.56 109 ARG A N 1
ATOM 852 C CA . ARG A 1 109 ? -3.735 6.060 1.790 1.00 90.56 109 ARG A CA 1
ATOM 853 C C . ARG A 1 109 ? -4.922 6.141 0.847 1.00 90.56 109 ARG A C 1
ATOM 855 O O . ARG A 1 109 ? -5.022 7.079 0.062 1.00 90.56 109 ARG A O 1
ATOM 862 N N . GLU A 1 110 ? -5.747 5.093 0.873 1.00 91.69 110 GLU A N 1
ATOM 863 C CA . GLU A 1 110 ? -6.697 4.787 -0.200 1.00 91.69 110 GLU A CA 1
ATOM 864 C C . GLU A 1 110 ? -5.978 4.508 -1.535 1.00 91.69 110 GLU A C 1
ATOM 866 O O . GLU A 1 110 ? -4.772 4.739 -1.680 1.00 91.69 110 GLU A O 1
ATOM 871 N N . PHE A 1 111 ? -6.709 3.968 -2.510 1.00 94.94 111 PHE A N 1
ATOM 872 C CA . PHE A 1 111 ? -6.155 3.637 -3.819 1.00 94.94 111 PHE A CA 1
ATOM 873 C C . PHE A 1 111 ? -6.758 4.482 -4.935 1.00 94.94 111 PHE A C 1
ATOM 875 O O . PHE A 1 111 ? -7.896 4.943 -4.856 1.00 94.94 111 PHE A O 1
ATOM 882 N N . THR A 1 112 ? -5.964 4.685 -5.979 1.00 96.12 112 THR A N 1
ATOM 883 C CA . THR A 1 112 ? -6.351 5.353 -7.220 1.00 96.12 112 THR A CA 1
ATOM 884 C C . THR A 1 112 ? -5.662 4.671 -8.398 1.00 96.12 112 THR A C 1
ATOM 886 O O . THR A 1 112 ? -4.575 4.113 -8.246 1.00 96.12 112 THR A O 1
ATOM 889 N N . THR A 1 113 ? -6.259 4.753 -9.584 1.00 96.31 113 THR A N 1
ATOM 890 C CA . THR A 1 113 ? -5.606 4.419 -10.859 1.00 96.31 113 THR A CA 1
ATOM 891 C C . THR A 1 113 ? -4.821 5.605 -11.426 1.00 96.31 113 THR A C 1
ATOM 893 O O . THR A 1 113 ? -4.279 5.532 -12.527 1.00 96.31 113 THR A O 1
ATOM 896 N N . GLY A 1 114 ? -4.764 6.729 -10.703 1.00 95.12 114 GLY A N 1
ATOM 897 C CA . GLY A 1 114 ? -4.163 7.961 -11.192 1.00 95.12 114 GLY A CA 1
ATOM 898 C C . GLY A 1 114 ? -4.839 8.414 -12.484 1.00 95.12 114 GLY A C 1
ATOM 899 O O . GLY A 1 114 ? -6.062 8.444 -12.568 1.00 95.12 114 GLY A O 1
ATOM 900 N N . TYR A 1 115 ? -4.030 8.735 -13.492 1.00 95.12 115 TYR A N 1
ATOM 901 C CA . TYR A 1 115 ? -4.500 9.241 -14.784 1.00 95.12 115 TYR A CA 1
ATOM 902 C C . TYR A 1 115 ? -4.637 8.163 -15.875 1.00 95.12 115 TYR A C 1
ATOM 904 O O . TYR A 1 115 ? -4.905 8.498 -17.025 1.00 95.12 115 TYR A O 1
ATOM 912 N N . PHE A 1 116 ? -4.442 6.878 -15.545 1.00 94.00 116 PHE A N 1
ATOM 913 C CA . PHE A 1 116 ? -4.407 5.798 -16.546 1.00 94.00 116 PHE A CA 1
ATOM 914 C C . PHE A 1 116 ? -5.725 5.627 -17.316 1.00 94.00 116 PHE A C 1
ATOM 916 O O . PHE A 1 116 ? -5.699 5.215 -18.469 1.00 94.00 116 PHE A O 1
ATOM 923 N N . PHE A 1 117 ? -6.861 5.972 -16.702 1.00 92.31 117 PHE A N 1
ATOM 924 C CA . PHE A 1 117 ? -8.200 5.804 -17.284 1.00 92.31 117 PHE A CA 1
ATOM 925 C C . PHE A 1 117 ? -8.993 7.117 -17.317 1.00 92.31 117 PHE A C 1
ATOM 927 O O . PHE A 1 117 ? -10.211 7.128 -17.158 1.00 92.31 117 PHE A O 1
ATOM 934 N N . GLY A 1 118 ? -8.291 8.239 -17.491 1.00 94.31 118 GLY A N 1
ATOM 935 C CA . GLY A 1 118 ? -8.877 9.579 -17.510 1.00 94.31 118 GLY A CA 1
ATOM 936 C C . GLY A 1 118 ? -8.484 10.420 -16.299 1.00 94.31 118 GLY A C 1
ATOM 937 O O . GLY A 1 118 ? -7.619 10.046 -15.512 1.00 94.31 118 GLY A O 1
ATOM 938 N N . ASN A 1 119 ? -9.088 11.602 -16.171 1.00 95.56 119 ASN A N 1
ATOM 939 C CA . ASN A 1 119 ? -8.763 12.544 -15.103 1.00 95.56 119 ASN A CA 1
ATOM 940 C C . ASN A 1 119 ? -9.607 12.262 -13.842 1.00 95.56 119 ASN A C 1
ATOM 942 O O . ASN A 1 119 ? -10.812 12.511 -13.871 1.00 95.56 119 ASN A O 1
ATOM 946 N N . PRO A 1 120 ? -9.005 11.816 -12.722 1.00 93.50 120 PRO A N 1
ATOM 947 C CA . PRO A 1 120 ? -9.735 11.535 -11.483 1.00 93.50 120 PRO A CA 1
ATOM 948 C C . PRO A 1 120 ? -10.171 12.802 -10.725 1.00 93.50 120 PRO A C 1
ATOM 950 O O . PRO A 1 120 ? -10.935 12.712 -9.765 1.00 93.50 120 PRO A O 1
ATOM 953 N N . GLY A 1 121 ? -9.667 13.984 -11.096 1.00 93.38 121 GLY A N 1
ATOM 954 C CA . GLY A 1 121 ? -9.978 15.240 -10.417 1.00 93.38 121 GLY A CA 1
ATOM 955 C C . GLY A 1 121 ? -9.722 15.164 -8.908 1.00 93.38 121 GLY A C 1
ATOM 956 O O . GLY A 1 121 ? -8.617 14.850 -8.459 1.00 93.38 121 GLY A O 1
ATOM 957 N N . ASN A 1 122 ? -10.760 15.435 -8.114 1.00 89.19 122 ASN A N 1
ATOM 958 C CA . ASN A 1 122 ? -10.679 15.413 -6.652 1.00 89.19 122 ASN A CA 1
ATOM 959 C C . ASN A 1 122 ? -10.414 14.018 -6.068 1.00 89.19 122 ASN A C 1
ATOM 961 O O . ASN A 1 122 ? -9.830 13.931 -4.986 1.00 89.19 122 ASN A O 1
ATOM 965 N N . GLU A 1 123 ? -10.755 12.946 -6.787 1.00 92.00 123 GLU A N 1
ATOM 966 C CA . GLU A 1 123 ? -10.566 11.570 -6.319 1.00 92.00 123 GLU A CA 1
ATOM 967 C C . GLU A 1 123 ? -9.103 11.127 -6.291 1.00 92.00 123 GLU A C 1
ATOM 969 O O . GLU A 1 123 ? -8.796 10.069 -5.742 1.00 92.00 123 GLU A O 1
ATOM 974 N N . LEU A 1 124 ? -8.184 11.937 -6.825 1.00 94.81 124 LEU A N 1
ATOM 975 C CA . LEU A 1 124 ? -6.746 11.697 -6.723 1.00 94.81 124 LEU A CA 1
ATOM 976 C C . LEU A 1 124 ? -6.210 11.901 -5.299 1.00 94.81 124 LEU A C 1
ATOM 978 O O . LEU A 1 124 ? -5.197 11.302 -4.937 1.00 94.81 124 LEU A O 1
ATOM 982 N N . MET A 1 125 ? -6.848 12.766 -4.504 1.00 94.06 125 MET A N 1
ATOM 983 C CA . MET A 1 125 ? -6.295 13.256 -3.239 1.00 94.06 125 MET A CA 1
ATOM 984 C C . MET A 1 125 ? -6.940 12.584 -2.023 1.00 94.06 125 MET A C 1
ATOM 986 O O . MET A 1 125 ? -8.153 12.628 -1.841 1.00 94.06 125 MET A O 1
ATOM 990 N N . SER A 1 126 ? -6.111 12.052 -1.125 1.00 92.44 126 SER A N 1
ATOM 991 C CA . SER A 1 126 ? -6.492 11.669 0.237 1.00 92.44 126 SER A CA 1
ATOM 992 C C . SER A 1 126 ? -6.421 12.900 1.146 1.00 92.44 126 SER A C 1
ATOM 994 O O . SER A 1 126 ? -5.436 13.146 1.848 1.00 92.44 126 SER A O 1
ATOM 996 N N . ARG A 1 127 ? -7.484 13.711 1.123 1.00 89.94 127 ARG A N 1
ATOM 997 C CA . ARG A 1 127 ? -7.547 14.992 1.858 1.00 89.94 127 ARG A CA 1
ATOM 998 C C . ARG A 1 127 ? -7.630 14.826 3.377 1.00 89.94 127 ARG A C 1
ATOM 1000 O O . ARG A 1 127 ? -7.324 15.768 4.106 1.00 89.94 127 ARG A O 1
ATOM 1007 N N . LYS A 1 128 ? -8.035 13.643 3.847 1.00 85.00 128 LYS A N 1
ATOM 1008 C CA . LYS A 1 128 ? -8.197 13.325 5.274 1.00 85.00 128 LYS A CA 1
ATOM 1009 C C . LYS A 1 128 ? -6.977 12.631 5.878 1.00 85.00 128 LYS A C 1
ATOM 1011 O O . LYS A 1 128 ? -6.705 12.842 7.054 1.00 85.00 128 LYS A O 1
ATOM 1016 N N . TYR A 1 129 ? -6.234 11.844 5.093 1.00 84.25 129 TYR A N 1
ATOM 1017 C CA . TYR A 1 129 ? -5.222 10.927 5.626 1.00 84.25 129 TYR A CA 1
ATOM 1018 C C . TYR A 1 129 ? -3.900 10.980 4.837 1.00 84.25 129 TYR A C 1
ATOM 1020 O O . TYR A 1 129 ? -3.851 10.555 3.679 1.00 84.25 129 TYR A O 1
ATOM 1028 N N . PRO A 1 130 ? -2.790 11.444 5.441 1.00 86.50 130 PRO A N 1
ATOM 1029 C CA . PRO A 1 130 ? -1.481 11.538 4.789 1.00 86.50 130 PRO A CA 1
ATOM 1030 C C . PRO A 1 130 ? -0.597 10.302 5.021 1.00 86.50 130 PRO A C 1
ATOM 1032 O O . PRO A 1 130 ? 0.509 10.224 4.482 1.00 86.50 130 PRO A O 1
ATOM 1035 N N . HIS A 1 131 ? -1.046 9.349 5.841 1.00 87.31 131 HIS A N 1
ATOM 1036 C CA . HIS A 1 131 ? -0.277 8.207 6.340 1.00 87.31 131 HIS A CA 1
ATOM 1037 C C . HIS A 1 131 ? -1.047 6.891 6.167 1.00 87.31 131 HIS A C 1
ATOM 1039 O O . HIS A 1 131 ? -2.217 6.907 5.796 1.00 87.31 131 HIS A O 1
ATOM 1045 N N . ASN A 1 132 ? -0.379 5.757 6.414 1.00 88.81 132 ASN A N 1
ATOM 1046 C CA . ASN A 1 132 ? -0.991 4.432 6.285 1.00 88.81 132 ASN A CA 1
ATOM 1047 C C . ASN A 1 132 ? -2.266 4.329 7.129 1.00 88.81 132 ASN A C 1
ATOM 1049 O O . ASN A 1 132 ? -2.188 4.392 8.353 1.00 88.81 132 ASN A O 1
ATOM 1053 N N . ARG A 1 133 ? -3.410 4.114 6.483 1.00 88.06 133 ARG A N 1
ATOM 1054 C CA . ARG A 1 133 ? -4.696 3.951 7.159 1.00 88.06 133 ARG A CA 1
ATOM 1055 C C . ARG A 1 133 ? -4.844 2.567 7.787 1.00 88.06 133 ARG A C 1
ATOM 1057 O O . ARG A 1 133 ? -5.527 2.430 8.793 1.00 88.06 133 ARG A O 1
ATOM 1064 N N . GLY A 1 134 ? -4.203 1.549 7.212 1.00 92.19 134 GLY A N 1
ATOM 1065 C CA . GLY A 1 134 ? -4.422 0.158 7.606 1.00 92.19 134 GLY A CA 1
ATOM 1066 C C . GLY A 1 134 ? -5.770 -0.391 7.128 1.00 92.19 134 GLY A C 1
ATOM 1067 O O . GLY A 1 134 ? -6.408 0.178 6.237 1.00 92.19 134 GLY A O 1
ATOM 1068 N N . THR A 1 135 ? -6.196 -1.514 7.704 1.00 95.31 135 THR A N 1
ATOM 1069 C CA . THR A 1 135 ? -7.482 -2.169 7.406 1.00 95.31 135 THR A CA 1
ATOM 1070 C C . THR A 1 135 ? -8.435 -2.054 8.589 1.00 95.31 135 THR A C 1
ATOM 1072 O O . THR A 1 135 ? -7.998 -1.880 9.721 1.00 95.31 135 THR A O 1
ATOM 1075 N N . LEU A 1 136 ? -9.749 -2.102 8.358 1.00 95.62 136 LEU A N 1
ATOM 1076 C CA . LEU A 1 136 ? -10.726 -2.019 9.446 1.00 95.62 136 LEU A CA 1
ATOM 1077 C C . LEU A 1 136 ? -10.539 -3.192 10.422 1.00 95.62 136 LEU A C 1
ATOM 1079 O O . LEU A 1 136 ? -10.685 -4.346 10.029 1.00 95.62 136 LEU A O 1
ATOM 1083 N N . LEU A 1 137 ? -10.267 -2.884 11.691 1.00 97.56 137 LEU A N 1
ATOM 1084 C CA . LEU A 1 137 ? -10.116 -3.877 12.753 1.00 97.56 137 LEU A CA 1
ATOM 1085 C C . LEU A 1 137 ? -11.384 -4.023 13.589 1.00 97.56 137 LEU A C 1
ATOM 1087 O O . LEU A 1 137 ? -11.702 -5.130 14.008 1.00 97.56 137 LEU A O 1
ATOM 1091 N N . GLY A 1 138 ? -12.102 -2.930 13.842 1.00 98.00 138 GLY A N 1
ATOM 1092 C CA . GLY A 1 138 ? -13.229 -2.936 14.766 1.00 98.00 138 GLY A CA 1
ATOM 1093 C C . GLY A 1 138 ? -13.646 -1.540 15.203 1.00 98.00 138 GLY A C 1
ATOM 1094 O O . GLY A 1 138 ? -13.369 -0.558 14.509 1.00 98.00 138 GLY A O 1
ATOM 1095 N N . LYS A 1 139 ? -14.303 -1.464 16.359 1.00 98.12 139 LYS A N 1
ATOM 1096 C CA . LYS A 1 139 ? -14.670 -0.206 17.016 1.00 98.12 139 LYS A CA 1
ATOM 1097 C C . LYS A 1 139 ? -14.431 -0.264 18.518 1.00 98.12 139 LYS A C 1
ATOM 1099 O O . LYS A 1 139 ? -14.539 -1.342 19.105 1.00 98.12 139 LYS A O 1
ATOM 1104 N N . THR A 1 140 ? -14.131 0.877 19.126 1.00 97.50 140 THR A N 1
ATOM 1105 C CA . THR A 1 140 ? -14.116 1.012 20.586 1.00 97.50 140 THR A CA 1
ATOM 1106 C C . THR A 1 140 ? -15.527 0.846 21.147 1.00 97.50 140 THR A C 1
ATOM 1108 O O . THR A 1 140 ? -16.517 1.210 20.513 1.00 97.50 140 THR A O 1
ATOM 1111 N N . VAL A 1 141 ? -15.609 0.243 22.328 1.00 97.31 141 VAL A N 1
ATOM 1112 C CA . VAL A 1 141 ? -16.856 -0.002 23.064 1.00 97.31 141 VAL A CA 1
ATOM 1113 C C . VAL A 1 141 ? -16.871 0.792 24.360 1.00 97.31 141 VAL A C 1
ATOM 1115 O O . VAL A 1 141 ? -17.910 1.302 24.732 1.00 97.31 141 VAL A O 1
ATOM 1118 N N . ASP A 1 142 ? -15.730 0.862 25.043 1.00 96.69 142 ASP A N 1
ATOM 1119 C CA . ASP A 1 142 ? -15.586 1.491 26.354 1.00 96.69 142 ASP A CA 1
ATOM 1120 C C . ASP A 1 142 ? -14.097 1.764 26.619 1.00 96.69 142 ASP A C 1
ATOM 1122 O O . ASP A 1 142 ? -13.225 1.133 26.004 1.00 96.69 142 ASP A O 1
ATOM 1126 N N . TYR A 1 143 ? -13.798 2.665 27.547 1.00 97.00 143 TYR A N 1
ATOM 1127 C CA . TYR A 1 143 ? -12.453 2.933 28.034 1.00 97.00 143 TYR A CA 1
ATOM 1128 C C . TYR A 1 143 ? -12.450 3.110 29.556 1.00 97.00 143 TYR A C 1
ATOM 1130 O O . TYR A 1 143 ? -13.003 4.065 30.097 1.00 97.00 143 TYR A O 1
ATOM 1138 N N . ASP A 1 144 ? -11.747 2.218 30.254 1.00 96.31 144 ASP A N 1
ATOM 1139 C CA . ASP A 1 144 ? -11.570 2.307 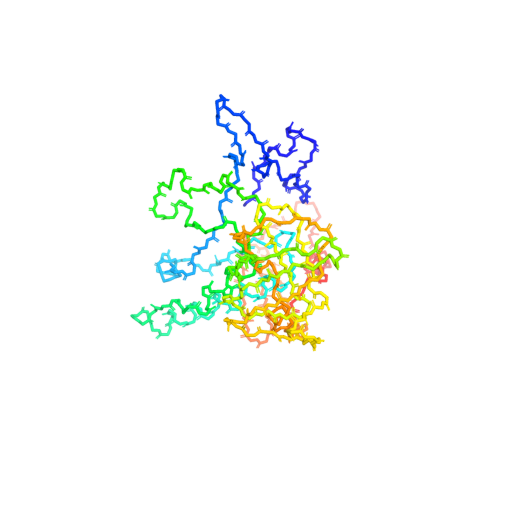31.702 1.00 96.31 144 ASP A CA 1
ATOM 1140 C C . ASP A 1 144 ? -10.361 3.198 32.020 1.00 96.31 144 ASP A C 1
ATOM 1142 O O . ASP A 1 144 ? -9.203 2.787 31.897 1.00 96.31 144 ASP A O 1
ATOM 1146 N N . SER A 1 145 ? -10.630 4.425 32.469 1.00 94.69 145 SER A N 1
ATOM 1147 C CA . SER A 1 145 ? -9.603 5.422 32.789 1.00 94.69 145 SER A CA 1
ATOM 1148 C C . SER A 1 145 ? -8.728 5.060 33.991 1.00 94.69 145 SER A C 1
ATOM 1150 O O . SER A 1 145 ? -7.600 5.560 34.076 1.00 94.69 145 SER A O 1
ATOM 1152 N N . ARG A 1 146 ? -9.203 4.177 34.883 1.00 95.12 146 ARG A N 1
ATOM 1153 C CA . ARG A 1 146 ? -8.467 3.700 36.062 1.00 95.12 146 ARG A CA 1
ATOM 1154 C C . ARG A 1 146 ? -7.476 2.608 35.686 1.00 95.12 146 ARG A C 1
ATOM 1156 O O . ARG A 1 146 ? -6.353 2.621 36.178 1.00 95.12 146 ARG A O 1
ATOM 1163 N N . THR A 1 147 ? -7.886 1.663 34.841 1.00 95.25 147 THR A N 1
ATOM 1164 C CA . THR A 1 147 ? -7.011 0.559 34.402 1.00 95.25 147 THR A CA 1
ATOM 1165 C C . THR A 1 147 ? -6.259 0.851 33.105 1.00 95.25 147 THR A C 1
ATOM 1167 O O . THR A 1 147 ? -5.366 0.084 32.752 1.00 95.25 147 THR A O 1
ATOM 1170 N N . LYS A 1 148 ? -6.578 1.961 32.421 1.00 96.25 148 LYS A N 1
ATOM 1171 C CA . LYS A 1 148 ? -6.024 2.345 31.111 1.00 96.25 148 LYS A CA 1
ATOM 1172 C C . LYS A 1 148 ? -6.236 1.245 30.067 1.00 96.25 148 LYS A C 1
ATOM 1174 O O . LYS A 1 148 ? -5.338 0.900 29.302 1.00 96.25 148 LYS A O 1
ATOM 1179 N N . LEU A 1 149 ? -7.434 0.655 30.067 1.00 96.44 149 LEU A N 1
ATOM 1180 C CA . LEU A 1 149 ? -7.824 -0.412 29.148 1.00 96.44 149 LEU A CA 1
ATOM 1181 C C . LEU A 1 149 ? -8.941 0.065 28.220 1.00 96.44 149 LEU A C 1
ATOM 1183 O O . LEU A 1 149 ? -10.025 0.420 28.679 1.00 96.44 149 LEU A O 1
ATOM 1187 N N . VAL A 1 150 ? -8.704 -0.015 26.910 1.00 97.00 150 VAL A N 1
ATOM 1188 C CA . VAL A 1 150 ? -9.749 0.163 25.896 1.00 97.00 150 VAL A CA 1
ATOM 1189 C C . VAL A 1 150 ? -10.417 -1.172 25.591 1.00 97.00 150 VAL A C 1
ATOM 1191 O O . VAL A 1 150 ? -9.730 -2.161 25.333 1.00 97.00 150 VAL A O 1
ATOM 1194 N N . SER A 1 151 ? -11.747 -1.197 25.581 1.00 97.94 151 SER A N 1
ATOM 1195 C CA . SER A 1 151 ? -12.553 -2.310 25.079 1.00 97.94 151 SER A CA 1
ATOM 1196 C C . SER A 1 151 ? -12.820 -2.118 23.585 1.00 97.94 151 SER A C 1
ATOM 1198 O O . SER A 1 151 ? -13.288 -1.060 23.171 1.00 97.94 151 SER A O 1
ATOM 1200 N N . ILE A 1 152 ? -12.543 -3.129 22.763 1.00 98.25 152 ILE A N 1
ATOM 1201 C CA . ILE A 1 152 ? -12.701 -3.076 21.303 1.00 98.25 152 ILE A CA 1
ATOM 1202 C C . ILE A 1 152 ? -13.518 -4.278 20.839 1.00 98.25 152 ILE A C 1
ATOM 1204 O O . ILE A 1 152 ? -13.153 -5.419 21.121 1.00 98.25 152 ILE A O 1
ATOM 1208 N N . ASN A 1 153 ? -14.583 -4.030 20.079 1.00 98.31 153 ASN A N 1
ATOM 1209 C CA . ASN A 1 153 ? -15.312 -5.067 19.358 1.00 98.31 153 ASN A CA 1
ATOM 1210 C C . ASN A 1 153 ? -14.647 -5.317 17.996 1.00 98.31 153 ASN A C 1
ATOM 1212 O O . ASN A 1 153 ? -14.582 -4.420 17.149 1.00 98.31 153 ASN A O 1
ATOM 1216 N N . LEU A 1 154 ? -14.126 -6.528 17.797 1.00 98.44 154 LEU A N 1
ATOM 1217 C CA . LEU A 1 154 ? -13.326 -6.886 16.630 1.00 98.44 154 LEU A CA 1
ATOM 1218 C C . LEU A 1 154 ? -14.189 -7.321 15.441 1.00 98.44 154 LEU A C 1
ATOM 1220 O O . LEU A 1 154 ? -15.120 -8.109 15.566 1.00 98.44 154 LEU A O 1
ATOM 1224 N N . ARG A 1 155 ? -13.803 -6.878 14.246 1.00 98.06 155 ARG A N 1
ATOM 1225 C CA . ARG A 1 155 ? -14.316 -7.319 12.936 1.00 98.06 155 ARG A CA 1
ATOM 1226 C C . ARG A 1 155 ? -13.264 -8.049 12.098 1.00 98.06 155 ARG A C 1
ATOM 1228 O O . ARG A 1 155 ? -13.607 -8.674 11.102 1.00 98.06 155 ARG A O 1
ATOM 1235 N N . ALA A 1 156 ? -12.003 -7.980 12.507 1.00 97.19 156 ALA A N 1
ATOM 1236 C CA . ALA A 1 156 ? -10.877 -8.692 11.917 1.00 97.19 156 ALA A CA 1
ATOM 1237 C C . ALA A 1 156 ? -10.047 -9.344 13.042 1.00 97.19 156 ALA A C 1
ATOM 1239 O O . ALA A 1 156 ? -10.132 -8.895 14.188 1.00 97.19 156 ALA A O 1
ATOM 1240 N N . PRO A 1 157 ? -9.267 -10.404 12.760 1.00 97.50 157 PRO A N 1
ATOM 1241 C CA . PRO A 1 157 ? -8.440 -11.033 13.783 1.00 97.50 157 PRO A CA 1
ATOM 1242 C C . PRO A 1 157 ? -7.384 -10.056 14.306 1.00 97.50 157 PRO A C 1
ATOM 1244 O O . PRO A 1 157 ? -6.834 -9.277 13.527 1.00 97.50 157 PRO A O 1
ATOM 1247 N N . LEU A 1 158 ? -7.046 -10.142 15.590 1.00 98.38 158 LEU A N 1
ATOM 1248 C CA . LEU A 1 158 ? -6.008 -9.334 16.233 1.00 98.38 158 LEU A CA 1
ATOM 1249 C C . LEU A 1 158 ? -4.974 -10.222 16.921 1.00 98.38 158 LEU A C 1
ATOM 1251 O O . LEU A 1 158 ? -5.348 -11.219 17.533 1.00 98.38 158 LEU A O 1
ATOM 1255 N N . ARG A 1 159 ? -3.692 -9.856 16.853 1.00 98.06 159 ARG A N 1
ATOM 1256 C CA . ARG A 1 159 ? -2.594 -10.572 17.515 1.00 98.06 159 ARG A CA 1
ATOM 1257 C C . ARG A 1 159 ? -1.722 -9.640 18.335 1.00 98.06 159 ARG A C 1
ATOM 1259 O O . ARG A 1 159 ? -1.583 -8.461 18.015 1.00 98.06 159 ARG A O 1
ATOM 1266 N N . MET A 1 160 ? -1.088 -10.189 19.366 1.00 97.62 160 MET A N 1
ATOM 1267 C CA . MET A 1 160 ? 0.052 -9.525 19.988 1.00 97.62 160 MET A CA 1
ATOM 1268 C C . MET A 1 160 ? 1.132 -9.254 18.931 1.00 97.62 160 MET A C 1
ATOM 1270 O O . MET A 1 160 ? 1.437 -10.116 18.111 1.00 97.62 160 MET A O 1
ATOM 1274 N N . GLY A 1 161 ? 1.693 -8.048 18.945 1.00 97.06 161 GLY A N 1
ATOM 1275 C CA . GLY A 1 161 ? 2.637 -7.562 17.939 1.00 97.06 161 GLY A CA 1
ATOM 1276 C C . GLY A 1 161 ? 1.987 -6.848 16.750 1.00 97.06 161 GLY A C 1
ATOM 1277 O O . GLY A 1 161 ? 2.697 -6.171 16.007 1.00 97.06 161 GLY A O 1
ATOM 1278 N N . ASP A 1 162 ? 0.663 -6.933 16.572 1.00 97.75 162 ASP A N 1
ATOM 1279 C CA . ASP A 1 162 ? -0.034 -6.108 15.581 1.00 97.75 162 ASP A CA 1
ATOM 1280 C C . ASP A 1 162 ? 0.011 -4.626 15.974 1.00 97.75 162 ASP A C 1
ATOM 1282 O O . ASP A 1 162 ? 0.050 -4.259 17.151 1.00 97.75 162 ASP A O 1
ATOM 1286 N N . GLY A 1 163 ? -0.018 -3.760 14.967 1.00 96.25 163 GLY A N 1
ATOM 1287 C CA . GLY A 1 163 ? -0.162 -2.320 15.142 1.00 96.25 163 GLY A CA 1
ATOM 1288 C C . GLY A 1 163 ? -1.599 -1.891 14.889 1.00 96.25 163 GLY A C 1
ATOM 1289 O O . GLY A 1 163 ? -2.213 -2.328 13.911 1.00 96.25 163 GLY A O 1
ATOM 1290 N N . ILE A 1 164 ? -2.121 -1.014 15.742 1.00 95.81 164 ILE A N 1
ATOM 1291 C CA . ILE A 1 164 ? -3.465 -0.450 15.626 1.00 95.81 164 ILE A CA 1
ATOM 1292 C C . ILE A 1 164 ? -3.437 1.078 15.639 1.00 95.81 164 ILE A C 1
ATOM 1294 O O . ILE A 1 164 ? -2.552 1.692 16.230 1.00 95.81 164 ILE A O 1
ATOM 1298 N N . GLY A 1 165 ? -4.411 1.697 14.980 1.00 93.75 165 GLY A N 1
ATOM 1299 C CA . GLY A 1 165 ? -4.712 3.125 15.072 1.00 93.75 165 GLY A CA 1
ATOM 1300 C C . GLY A 1 165 ? -6.180 3.318 15.439 1.00 93.75 165 GLY A C 1
ATOM 1301 O O . GLY A 1 165 ? -7.028 2.562 14.966 1.00 93.75 165 GLY A O 1
ATOM 1302 N N . ILE A 1 166 ? -6.479 4.303 16.287 1.00 92.19 166 ILE A N 1
ATOM 1303 C CA . ILE A 1 166 ? -7.842 4.587 16.762 1.00 92.19 166 ILE A CA 1
ATOM 1304 C C . ILE A 1 166 ? -8.246 5.994 16.321 1.00 92.19 166 ILE A C 1
ATOM 1306 O O . ILE A 1 166 ? -7.571 6.979 16.648 1.00 92.19 166 ILE A O 1
ATOM 1310 N N . GLY A 1 167 ? -9.347 6.081 15.578 1.00 85.81 167 GLY A N 1
ATOM 1311 C CA . GLY A 1 167 ? -9.847 7.329 15.012 1.00 85.81 167 GLY A CA 1
ATOM 1312 C C . GLY A 1 167 ? -8.878 7.924 13.987 1.00 85.81 167 GLY A C 1
ATOM 1313 O O . GLY A 1 167 ? -8.336 7.218 13.138 1.00 85.81 167 GLY A O 1
ATOM 1314 N N . ASN A 1 168 ? -8.652 9.237 14.073 1.00 76.25 168 ASN A N 1
ATOM 1315 C CA . ASN A 1 168 ? -7.749 9.983 13.182 1.00 76.25 168 ASN A CA 1
ATOM 1316 C C . ASN A 1 168 ? -6.418 10.356 13.863 1.00 76.25 168 ASN A C 1
ATOM 1318 O O . ASN A 1 168 ? -5.753 11.307 13.447 1.00 76.25 168 ASN A O 1
ATOM 1322 N N . ARG A 1 169 ? -6.055 9.664 14.949 1.00 80.25 169 ARG A N 1
ATOM 1323 C CA . ARG A 1 169 ? -4.825 9.942 15.700 1.00 80.25 169 ARG A CA 1
ATOM 1324 C C . ARG A 1 169 ? -3.602 9.568 14.856 1.00 80.25 169 ARG A C 1
ATOM 1326 O O . ARG A 1 169 ? -3.592 8.532 14.200 1.00 80.25 169 ARG A O 1
ATOM 1333 N N . GLU A 1 170 ? -2.565 10.406 14.890 1.00 68.88 170 GLU A N 1
ATOM 1334 C CA . GLU A 1 170 ? -1.338 10.182 14.104 1.00 68.88 170 GLU A CA 1
ATOM 1335 C C . GLU A 1 170 ? -0.458 9.055 14.677 1.00 68.88 170 GLU A C 1
ATOM 1337 O O . GLU A 1 170 ? 0.327 8.449 13.945 1.00 68.88 170 GLU A O 1
ATOM 1342 N N . THR A 1 171 ? -0.599 8.747 15.969 1.00 71.75 171 THR A N 1
ATOM 1343 C CA . THR A 1 171 ? 0.216 7.740 16.660 1.00 71.75 171 THR A CA 1
ATOM 1344 C C . THR A 1 171 ? -0.461 6.373 16.631 1.00 71.75 171 THR A C 1
ATOM 1346 O O . THR A 1 171 ? -1.527 6.181 17.214 1.00 71.75 171 THR A O 1
ATOM 1349 N N . GLY A 1 172 ? 0.183 5.408 15.973 1.00 84.81 172 GLY A N 1
ATOM 1350 C CA . GLY A 1 172 ? -0.180 3.994 16.068 1.00 84.81 172 GLY A CA 1
ATOM 1351 C C . GLY A 1 172 ? 0.369 3.350 17.344 1.00 84.81 172 GLY A C 1
ATOM 1352 O O . GLY A 1 172 ? 1.405 3.762 17.863 1.00 84.81 172 GLY A O 1
ATOM 1353 N N . ILE A 1 173 ? -0.308 2.315 17.833 1.00 92.44 173 ILE A N 1
ATOM 1354 C CA . ILE A 1 173 ? 0.048 1.578 19.050 1.00 92.44 173 ILE A CA 1
ATOM 1355 C C . ILE A 1 173 ? 0.345 0.131 18.683 1.00 92.44 173 ILE A C 1
ATOM 1357 O O . ILE A 1 173 ? -0.368 -0.472 17.886 1.00 92.44 173 ILE A O 1
ATOM 1361 N N . THR A 1 174 ? 1.395 -0.440 19.270 1.00 96.19 174 THR A N 1
ATOM 1362 C CA . THR A 1 174 ? 1.655 -1.882 19.175 1.00 96.19 174 THR A CA 1
ATOM 1363 C C . THR A 1 174 ? 0.888 -2.609 20.268 1.00 96.19 174 THR A C 1
ATOM 1365 O O . THR A 1 174 ? 1.035 -2.294 21.448 1.00 96.19 174 THR A O 1
ATOM 1368 N N . VAL A 1 175 ? 0.100 -3.608 19.888 1.00 97.06 175 VAL A N 1
ATOM 1369 C CA . VAL A 1 175 ? -0.667 -4.437 20.816 1.00 97.06 175 VAL A CA 1
ATOM 1370 C C . VAL A 1 175 ? 0.284 -5.373 21.552 1.00 97.06 175 VAL A C 1
ATOM 1372 O O . VAL A 1 175 ? 0.820 -6.313 20.973 1.00 97.06 175 VAL A O 1
ATOM 1375 N N . ARG A 1 176 ? 0.512 -5.108 22.840 1.00 95.62 176 ARG A N 1
ATOM 1376 C CA . ARG A 1 176 ? 1.391 -5.927 23.694 1.00 95.62 176 ARG A CA 1
ATOM 1377 C C . ARG A 1 176 ? 0.641 -6.987 24.487 1.00 95.62 176 ARG A C 1
ATOM 1379 O O . ARG A 1 176 ? 1.189 -8.047 24.745 1.00 95.62 176 ARG A O 1
ATOM 1386 N N . ASN A 1 177 ? -0.608 -6.712 24.844 1.00 96.38 177 ASN A N 1
ATOM 1387 C CA . ASN A 1 177 ? -1.451 -7.613 25.617 1.00 96.38 177 ASN A CA 1
ATOM 1388 C C . ASN A 1 177 ? -2.874 -7.538 25.073 1.00 96.38 177 ASN A C 1
ATOM 1390 O O . ASN A 1 177 ? -3.370 -6.450 24.776 1.00 96.38 177 ASN A O 1
ATOM 1394 N N . ILE A 1 178 ? -3.523 -8.694 24.968 1.00 98.00 178 ILE A N 1
ATOM 1395 C CA . ILE A 1 178 ? -4.936 -8.811 24.621 1.00 98.00 178 ILE A CA 1
ATOM 1396 C C . ILE A 1 178 ? -5.610 -9.528 25.781 1.00 98.00 178 ILE A C 1
ATOM 1398 O O . ILE A 1 178 ? -5.197 -10.625 26.148 1.00 98.00 178 ILE A O 1
ATOM 1402 N N . TYR A 1 179 ? -6.639 -8.920 26.355 1.00 97.56 179 TYR A N 1
ATOM 1403 C CA . TYR A 1 179 ? -7.436 -9.532 27.409 1.00 97.56 179 TYR A CA 1
ATOM 1404 C C . TYR A 1 179 ? -8.802 -9.937 26.857 1.00 97.56 179 TYR A C 1
ATOM 1406 O O . TYR A 1 179 ? -9.500 -9.121 26.251 1.00 97.56 179 TYR A O 1
ATOM 1414 N N . ILE A 1 180 ? -9.194 -11.188 27.088 1.00 95.31 180 ILE A N 1
ATOM 1415 C CA . ILE A 1 180 ? -10.536 -11.707 26.800 1.00 95.31 180 ILE A CA 1
ATOM 1416 C C . ILE A 1 180 ? -11.131 -12.143 28.137 1.00 95.31 180 ILE A C 1
ATOM 1418 O O . ILE A 1 180 ? -10.689 -13.121 28.746 1.00 95.31 180 ILE A O 1
ATOM 1422 N N . GLY A 1 181 ? -12.091 -11.366 28.640 1.00 90.31 181 GLY A N 1
ATOM 1423 C CA . GLY A 1 181 ? -12.515 -11.475 30.035 1.00 90.31 181 GLY A CA 1
ATOM 1424 C C . GLY A 1 181 ? -11.347 -11.172 30.981 1.00 90.31 181 GLY A C 1
ATOM 1425 O O . GLY A 1 181 ? -10.733 -10.112 30.885 1.00 90.31 181 GLY A O 1
ATOM 1426 N N . SER A 1 182 ? -11.027 -12.104 31.882 1.00 88.94 182 SER A N 1
ATOM 1427 C CA . SER A 1 182 ? -9.920 -11.989 32.847 1.00 88.94 182 SER A CA 1
ATOM 1428 C C . SER A 1 182 ? -8.605 -12.638 32.391 1.00 88.94 182 SER A C 1
ATOM 1430 O O . SER A 1 182 ? -7.617 -12.587 33.123 1.00 88.94 182 SER A O 1
ATOM 1432 N N . LYS A 1 183 ? -8.565 -13.262 31.206 1.00 94.38 183 LYS A N 1
ATOM 1433 C CA . LYS A 1 183 ? -7.392 -13.998 30.710 1.00 94.38 183 LYS A CA 1
ATOM 1434 C C . LYS A 1 183 ? -6.636 -13.201 29.654 1.00 94.38 183 LYS A C 1
ATOM 1436 O O . LYS A 1 183 ? -7.247 -12.525 28.829 1.00 94.38 183 LYS A O 1
ATOM 1441 N N . ILE A 1 184 ? -5.312 -13.343 29.651 1.00 96.12 184 ILE A N 1
ATOM 1442 C CA . ILE A 1 184 ? -4.455 -12.867 28.560 1.00 96.12 184 ILE A CA 1
ATOM 1443 C C . ILE A 1 184 ? -4.515 -13.879 27.411 1.00 96.12 184 ILE A C 1
ATOM 1445 O O . ILE A 1 184 ? -4.434 -15.086 27.638 1.00 96.12 184 ILE A O 1
ATOM 1449 N N . ALA A 1 185 ? -4.633 -13.376 26.187 1.00 96.38 185 ALA A N 1
ATOM 1450 C CA . ALA A 1 185 ? -4.594 -14.137 24.949 1.00 96.38 185 ALA A CA 1
ATOM 1451 C C . ALA A 1 185 ? -3.501 -13.590 24.018 1.00 96.38 185 ALA A C 1
ATOM 1453 O O . ALA A 1 185 ? -3.168 -12.405 24.049 1.00 96.38 185 ALA A O 1
ATOM 1454 N N . THR A 1 186 ? -2.949 -14.458 23.171 1.00 96.31 186 THR A N 1
ATOM 1455 C CA . THR A 1 186 ? -1.973 -14.079 22.135 1.00 96.31 186 THR A CA 1
ATOM 1456 C C . THR A 1 186 ? -2.648 -13.624 20.842 1.00 96.31 186 THR A C 1
ATOM 1458 O O . THR A 1 186 ? -2.077 -12.830 20.092 1.00 96.31 186 THR A O 1
ATOM 1461 N N . GLU A 1 187 ? -3.873 -14.088 20.592 1.00 97.31 187 GLU A N 1
ATOM 1462 C CA . GLU A 1 187 ? -4.711 -13.672 19.473 1.00 97.31 187 GLU A CA 1
ATOM 1463 C C . GLU A 1 187 ? -6.203 -13.668 19.830 1.00 97.31 187 GLU A C 1
ATOM 1465 O O . GLU A 1 187 ? -6.634 -14.301 20.793 1.00 97.31 187 GLU A O 1
ATOM 1470 N N . ALA A 1 188 ? -6.989 -12.942 19.038 1.00 97.81 188 ALA A N 1
ATOM 1471 C CA . ALA A 1 188 ? -8.437 -12.855 19.150 1.00 97.81 188 ALA A CA 1
ATOM 1472 C C . ALA A 1 188 ? -9.095 -12.895 17.766 1.00 97.81 188 ALA A C 1
ATOM 1474 O O . ALA A 1 188 ? -8.621 -12.266 16.814 1.00 97.81 188 ALA A O 1
ATOM 1475 N N . ALA A 1 189 ? -10.198 -13.635 17.657 1.00 97.31 189 ALA A N 1
ATOM 1476 C CA . ALA A 1 189 ? -10.966 -13.782 16.425 1.00 97.31 189 ALA A CA 1
ATOM 1477 C C . ALA A 1 189 ? -11.953 -12.613 16.205 1.00 97.31 189 ALA A C 1
ATOM 1479 O O . ALA A 1 189 ? -12.396 -11.993 17.180 1.00 97.31 189 ALA A O 1
ATOM 1480 N N . PRO A 1 190 ? -12.365 -12.346 14.947 1.00 97.81 190 PRO A N 1
ATOM 1481 C CA . PRO A 1 190 ? -13.504 -11.474 14.656 1.00 97.81 190 PRO A CA 1
ATOM 1482 C C . PRO A 1 190 ? -14.739 -11.840 15.491 1.00 97.81 190 PRO A C 1
ATOM 1484 O O . PRO A 1 190 ? -14.974 -13.011 15.776 1.00 97.81 190 PRO A O 1
ATOM 1487 N N . GLY A 1 191 ? -15.531 -10.842 15.875 1.00 97.31 191 GLY A N 1
ATOM 1488 C CA . GLY A 1 191 ? -16.711 -10.991 16.731 1.00 97.31 191 GLY A CA 1
ATOM 1489 C C . GLY A 1 191 ? -16.412 -10.923 18.231 1.00 97.31 191 GLY A C 1
ATOM 1490 O O . GLY A 1 191 ? -17.316 -10.652 19.016 1.00 97.31 191 GLY A O 1
ATOM 1491 N N . SER A 1 192 ? -15.154 -11.108 18.641 1.00 96.81 192 SER A N 1
ATOM 1492 C CA . SER A 1 192 ? -14.746 -10.987 20.046 1.00 96.81 192 SER A CA 1
ATOM 1493 C C . SER A 1 192 ? -14.708 -9.527 20.506 1.00 96.81 192 SER A C 1
ATOM 1495 O O . SER A 1 192 ? -14.286 -8.646 19.755 1.00 96.81 192 SER A O 1
ATOM 1497 N N . THR A 1 193 ? -15.045 -9.284 21.774 1.00 97.81 193 THR A N 1
ATOM 1498 C CA . THR A 1 193 ? -14.689 -8.038 22.468 1.00 97.81 193 THR A CA 1
ATOM 1499 C C . THR A 1 193 ? -13.433 -8.272 23.300 1.00 97.81 193 THR A C 1
ATOM 1501 O O . THR A 1 193 ? -13.396 -9.179 24.131 1.00 97.81 193 THR A O 1
ATOM 1504 N N . VAL A 1 194 ? -12.403 -7.460 23.069 1.00 98.12 194 VAL A N 1
ATOM 1505 C CA . VAL A 1 194 ? -11.103 -7.555 23.748 1.00 98.12 194 VAL A CA 1
ATOM 1506 C C . VAL A 1 194 ? -10.813 -6.292 24.541 1.00 98.12 194 VAL A C 1
ATOM 1508 O O . VAL A 1 194 ? -11.276 -5.221 24.158 1.00 98.12 194 VAL A O 1
ATOM 1511 N N . LYS A 1 195 ? -10.006 -6.395 25.600 1.00 98.00 195 LYS A N 1
ATOM 1512 C CA . LYS A 1 195 ? -9.397 -5.234 26.260 1.00 98.00 195 LYS A CA 1
ATOM 1513 C C . LYS A 1 195 ? -7.911 -5.140 25.933 1.00 98.00 195 LYS A C 1
ATOM 1515 O O . LYS A 1 195 ? -7.227 -6.163 25.901 1.00 98.00 195 LYS A O 1
ATOM 1520 N N . ILE A 1 196 ? -7.414 -3.931 25.691 1.00 97.00 196 ILE A N 1
ATOM 1521 C CA . ILE A 1 196 ? -6.008 -3.663 25.349 1.00 97.00 196 ILE A CA 1
ATOM 1522 C C . ILE A 1 196 ? -5.510 -2.470 26.175 1.00 97.00 196 ILE A C 1
ATOM 1524 O O . ILE A 1 196 ? -6.256 -1.499 26.314 1.00 97.00 196 ILE A O 1
ATOM 1528 N N . PRO A 1 197 ? -4.271 -2.502 26.700 1.00 95.38 197 PRO A N 1
ATOM 1529 C CA . PRO A 1 197 ? -3.649 -1.332 27.313 1.00 95.38 197 PRO A CA 1
ATOM 1530 C C . PRO A 1 197 ? -3.549 -0.151 26.346 1.00 95.38 197 PRO A C 1
ATOM 1532 O O . PRO A 1 197 ? -3.059 -0.295 25.223 1.00 95.38 197 PRO A O 1
ATOM 1535 N N . LEU A 1 198 ? -4.004 1.013 26.796 1.00 93.75 198 LEU A N 1
ATOM 1536 C CA . LEU A 1 198 ? -4.001 2.251 26.037 1.00 93.75 198 LEU A CA 1
ATOM 1537 C C . LEU A 1 198 ? -3.893 3.445 26.990 1.00 93.75 198 LEU A C 1
ATOM 1539 O O . LEU A 1 198 ? -4.789 3.681 27.787 1.00 93.75 198 LEU A O 1
ATOM 1543 N N . ASP A 1 199 ? -2.832 4.239 26.858 1.00 90.81 199 ASP A N 1
ATOM 1544 C CA . ASP A 1 199 ? -2.605 5.411 27.723 1.00 90.81 199 ASP A CA 1
ATOM 1545 C C . ASP A 1 199 ? -3.385 6.664 27.286 1.00 90.81 199 ASP A C 1
ATOM 1547 O O . ASP A 1 199 ? -3.318 7.711 27.928 1.00 90.81 199 ASP A O 1
ATOM 1551 N N . ILE A 1 200 ? -4.111 6.573 26.172 1.00 88.31 200 ILE A N 1
ATOM 1552 C CA . ILE A 1 200 ? -4.845 7.675 25.552 1.00 88.31 200 ILE A CA 1
ATOM 1553 C C . ILE A 1 200 ? -6.341 7.412 25.700 1.00 88.31 200 ILE A C 1
ATOM 1555 O O . ILE A 1 200 ? -6.835 6.374 25.270 1.00 88.31 200 ILE A O 1
ATOM 1559 N N . GLU A 1 201 ? -7.068 8.381 26.248 1.00 90.81 201 GLU A N 1
ATOM 1560 C CA . GLU A 1 201 ? -8.527 8.325 26.311 1.00 90.81 201 GLU A CA 1
ATOM 1561 C C . GLU A 1 201 ? -9.160 8.332 24.912 1.00 90.81 201 GLU A C 1
ATOM 1563 O O . GLU A 1 201 ? -8.747 9.056 23.993 1.00 90.81 201 GLU A O 1
ATOM 1568 N N . VAL A 1 202 ? -10.171 7.483 24.754 1.00 92.75 202 VAL A N 1
ATOM 1569 C CA . VAL A 1 202 ? -10.918 7.294 23.510 1.00 92.75 202 VAL A CA 1
ATOM 1570 C C . VAL A 1 202 ? -12.404 7.312 23.808 1.00 92.75 202 VAL A C 1
ATOM 1572 O O . VAL A 1 202 ? -12.833 6.871 24.874 1.00 92.75 202 VAL A O 1
ATOM 1575 N N . SER A 1 203 ? -13.178 7.810 22.854 1.00 93.50 203 SER A N 1
ATOM 1576 C CA . SER A 1 203 ? -14.632 7.765 22.933 1.00 93.50 203 SER A CA 1
ATOM 1577 C C . SER A 1 203 ? -15.152 6.392 22.515 1.00 93.50 203 SER A C 1
ATOM 1579 O O . SER A 1 203 ? -14.453 5.611 21.858 1.00 93.50 203 SER A O 1
ATOM 1581 N N . GLU A 1 204 ? -16.402 6.102 22.863 1.00 94.75 204 GLU A N 1
ATOM 1582 C CA . GLU A 1 204 ? -17.132 4.969 22.298 1.00 94.75 204 GLU A CA 1
ATOM 1583 C C . GLU A 1 204 ? -17.303 5.128 20.779 1.00 94.75 204 GLU A C 1
ATOM 1585 O O . GLU A 1 204 ? -17.278 6.239 20.240 1.00 94.75 204 GLU A O 1
ATOM 1590 N N . ASP A 1 205 ? -17.473 4.003 20.081 1.00 95.94 205 ASP A N 1
ATOM 1591 C CA . ASP A 1 205 ? -17.756 3.935 18.644 1.00 95.94 205 ASP A CA 1
ATOM 1592 C C . ASP A 1 205 ? -16.662 4.475 17.700 1.00 95.94 205 ASP A C 1
ATOM 1594 O O . ASP A 1 205 ? -16.850 4.515 16.474 1.00 95.94 205 ASP A O 1
ATOM 15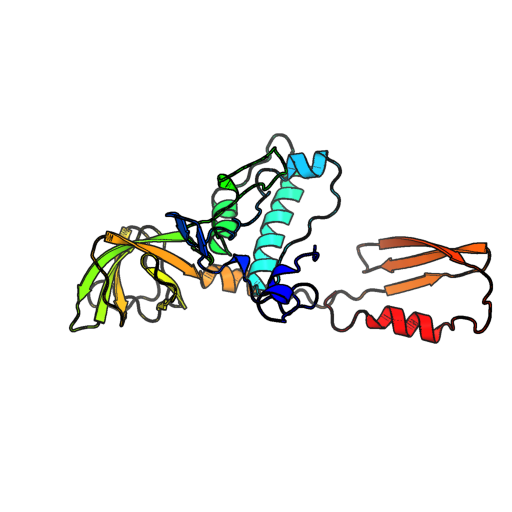98 N N . GLU A 1 206 ? -15.484 4.816 18.223 1.00 95.50 206 GLU A N 1
ATOM 1599 C CA . GLU A 1 206 ? -14.335 5.191 17.410 1.00 95.50 206 GLU A CA 1
ATOM 1600 C C . GLU A 1 206 ? -13.856 4.009 16.563 1.00 95.50 206 GLU A C 1
ATOM 1602 O O . GLU A 1 206 ? -13.691 2.879 17.029 1.00 95.50 206 GLU A O 1
ATOM 1607 N N . VAL A 1 207 ? -13.595 4.277 15.284 1.00 95.44 207 VAL A N 1
ATOM 1608 C CA . VAL A 1 207 ? -13.127 3.250 14.351 1.00 95.44 207 VAL A CA 1
ATOM 1609 C C . VAL A 1 207 ? -11.683 2.881 14.666 1.00 95.44 207 VAL A C 1
ATOM 1611 O O . VAL A 1 207 ? -10.814 3.748 14.760 1.00 95.44 207 VAL A O 1
ATOM 1614 N N . VAL A 1 208 ? -11.421 1.580 14.764 1.00 96.19 208 VAL A N 1
ATOM 1615 C CA . VAL A 1 208 ? -10.081 1.033 14.964 1.00 96.19 208 VAL A CA 1
ATOM 1616 C C . VAL A 1 208 ? -9.597 0.402 13.667 1.00 96.19 208 VAL A C 1
ATOM 1618 O O . VAL A 1 208 ? -10.298 -0.409 13.055 1.00 96.19 208 VAL A O 1
ATOM 1621 N N . PHE A 1 209 ? -8.378 0.743 13.263 1.00 95.75 209 PHE A N 1
ATOM 1622 C CA . PHE A 1 209 ? -7.704 0.177 12.102 1.00 95.75 209 PHE A CA 1
ATOM 1623 C C . PHE A 1 209 ? -6.496 -0.658 12.520 1.00 95.75 209 PHE A C 1
ATOM 1625 O O . PHE A 1 209 ? -5.752 -0.265 13.413 1.00 95.75 209 PHE A O 1
ATOM 1632 N N . LYS A 1 210 ? -6.257 -1.779 11.836 1.00 96.81 210 LYS A N 1
ATOM 1633 C CA . LYS A 1 210 ? -5.008 -2.533 11.907 1.00 96.81 210 LYS A CA 1
ATOM 1634 C C . LYS A 1 210 ? -4.003 -1.926 10.933 1.00 96.81 210 LYS A C 1
ATOM 1636 O O . LYS A 1 210 ? -4.101 -2.108 9.718 1.00 96.81 210 LYS A O 1
ATOM 1641 N N . THR A 1 211 ? -3.018 -1.217 11.464 1.00 94.62 211 THR A N 1
ATOM 1642 C CA . THR A 1 211 ? -1.981 -0.509 10.701 1.00 94.62 211 THR A CA 1
ATOM 1643 C C . THR A 1 211 ? -0.732 -1.355 10.452 1.00 94.62 211 THR A C 1
ATOM 1645 O O . THR A 1 211 ? 0.052 -1.025 9.562 1.00 94.62 211 THR A O 1
ATOM 1648 N N . TYR A 1 212 ? -0.564 -2.457 11.189 1.00 95.38 212 TYR A N 1
ATOM 1649 C CA . TYR A 1 212 ? 0.510 -3.433 11.005 1.00 95.38 212 TYR A CA 1
ATOM 1650 C C . TYR A 1 212 ? -0.001 -4.839 11.344 1.00 95.38 212 TYR A C 1
ATOM 1652 O O . TYR A 1 212 ? -0.565 -5.036 12.419 1.00 95.38 212 TYR A O 1
ATOM 1660 N N . ASP A 1 213 ? 0.189 -5.802 10.438 1.00 96.88 213 ASP A N 1
ATOM 1661 C CA . ASP A 1 213 ? -0.162 -7.210 10.665 1.00 96.88 213 ASP A CA 1
ATOM 1662 C C . ASP A 1 213 ? 1.115 -8.041 10.816 1.00 96.88 213 ASP A C 1
ATOM 1664 O O . ASP A 1 213 ? 1.821 -8.317 9.846 1.00 96.88 213 ASP A O 1
ATOM 1668 N N . SER A 1 214 ? 1.418 -8.405 12.057 1.00 96.06 214 SER A N 1
ATOM 1669 C CA . SER A 1 214 ? 2.636 -9.125 12.437 1.00 96.06 214 SER A CA 1
ATOM 1670 C C . SER A 1 214 ? 2.789 -10.459 11.705 1.00 96.06 214 SER A C 1
ATOM 1672 O O . SER A 1 214 ? 3.876 -10.785 11.228 1.00 96.06 214 SER A O 1
ATOM 1674 N N . LYS A 1 215 ? 1.691 -11.207 11.550 1.00 95.38 215 LYS A N 1
ATOM 1675 C CA . LYS A 1 215 ? 1.685 -12.512 10.882 1.00 95.38 215 LYS A CA 1
ATOM 1676 C C . LYS A 1 215 ? 1.956 -12.369 9.386 1.00 95.38 215 LYS A C 1
ATOM 1678 O O . LYS A 1 215 ? 2.741 -13.142 8.834 1.00 95.38 215 LYS A O 1
ATOM 1683 N N . LEU A 1 216 ? 1.333 -11.387 8.732 1.00 95.19 216 LEU A N 1
ATOM 1684 C CA . LEU A 1 216 ? 1.596 -11.091 7.324 1.00 95.19 216 LEU A CA 1
ATOM 1685 C C . LEU A 1 216 ? 3.064 -10.705 7.114 1.00 95.19 216 LEU A C 1
ATOM 1687 O O . LEU A 1 216 ? 3.699 -11.248 6.214 1.00 95.19 216 LEU A O 1
ATOM 1691 N N . MET A 1 217 ? 3.607 -9.817 7.948 1.00 94.56 217 MET A N 1
ATOM 1692 C CA . MET A 1 217 ? 4.990 -9.345 7.810 1.00 94.56 217 MET A CA 1
ATOM 1693 C C . MET A 1 217 ? 5.996 -10.485 7.991 1.00 94.56 217 MET A C 1
ATOM 1695 O O . MET A 1 217 ? 6.830 -10.691 7.113 1.00 94.56 217 MET A O 1
ATOM 1699 N N . ALA A 1 218 ? 5.830 -11.324 9.017 1.00 93.19 218 ALA A N 1
ATOM 1700 C CA . ALA A 1 218 ? 6.669 -12.509 9.209 1.00 93.19 218 ALA A CA 1
ATOM 1701 C C . ALA A 1 218 ? 6.627 -13.469 7.997 1.00 93.19 218 ALA A C 1
ATOM 1703 O O . ALA A 1 218 ? 7.642 -14.032 7.595 1.00 93.19 218 ALA A O 1
ATOM 1704 N N . SER A 1 219 ? 5.467 -13.619 7.342 1.00 92.31 219 SER A N 1
ATOM 1705 C CA . SER A 1 219 ? 5.336 -14.456 6.132 1.00 92.31 219 SER A CA 1
ATOM 1706 C C . SER A 1 219 ? 6.047 -13.895 4.885 1.00 92.31 219 SER A C 1
ATOM 1708 O O . SER A 1 219 ? 6.193 -14.589 3.867 1.00 92.31 219 SER A O 1
ATOM 1710 N N . LEU A 1 220 ? 6.442 -12.621 4.934 1.00 90.88 220 LEU A N 1
ATOM 1711 C CA . LEU A 1 220 ? 7.130 -11.900 3.864 1.00 90.88 220 LEU A CA 1
ATOM 1712 C C . LEU A 1 220 ? 8.636 -11.781 4.126 1.00 90.88 220 LEU A C 1
ATOM 1714 O O . LEU A 1 220 ? 9.390 -11.689 3.163 1.00 90.88 220 LEU A O 1
ATOM 1718 N N . GLU A 1 221 ? 9.069 -11.868 5.385 1.00 84.06 221 GLU A N 1
ATOM 1719 C CA . GLU A 1 221 ? 10.485 -11.947 5.777 1.00 84.06 221 GLU A CA 1
ATOM 1720 C C . GLU A 1 221 ? 11.150 -13.261 5.329 1.00 84.06 221 GLU A C 1
ATOM 1722 O O . GLU A 1 221 ? 12.335 -13.283 5.010 1.00 84.06 221 GLU A O 1
ATOM 1727 N N . ALA A 1 222 ? 10.385 -14.356 5.240 1.00 62.44 222 ALA A N 1
ATOM 1728 C CA . ALA A 1 222 ? 10.890 -15.711 4.980 1.00 62.44 222 ALA A CA 1
ATOM 1729 C C . ALA A 1 222 ? 11.490 -15.950 3.571 1.00 62.44 222 ALA A C 1
ATOM 1731 O O . ALA A 1 222 ? 11.816 -17.081 3.219 1.00 62.44 222 ALA A O 1
ATOM 1732 N N . GLY A 1 223 ? 11.624 -14.911 2.747 1.00 59.31 223 GLY A N 1
ATOM 1733 C CA . GLY A 1 223 ? 12.130 -14.987 1.379 1.00 59.31 223 GLY A CA 1
ATOM 1734 C C . GLY A 1 223 ? 13.540 -14.431 1.231 1.00 59.31 223 GLY A C 1
ATOM 1735 O O . GLY A 1 223 ? 13.743 -13.560 0.392 1.00 59.31 223 GLY A O 1
ATOM 1736 N N . ASN A 1 224 ? 14.513 -14.899 2.013 1.00 56.56 224 ASN A N 1
ATOM 1737 C CA . ASN A 1 224 ? 15.913 -14.633 1.684 1.00 56.56 224 ASN A CA 1
ATOM 1738 C C . ASN A 1 224 ? 16.339 -15.642 0.608 1.00 56.56 224 ASN A C 1
ATOM 1740 O O . ASN A 1 224 ? 16.945 -16.671 0.907 1.00 56.56 224 ASN A O 1
ATOM 1744 N N . ALA A 1 225 ? 15.938 -15.391 -0.642 1.00 61.06 225 ALA A N 1
ATOM 1745 C CA . ALA A 1 225 ? 16.574 -16.060 -1.767 1.00 61.06 225 ALA A CA 1
ATOM 1746 C C . ALA A 1 225 ? 18.073 -15.747 -1.665 1.00 61.06 225 ALA A C 1
ATOM 1748 O O . ALA A 1 225 ? 18.457 -14.588 -1.491 1.00 61.06 225 ALA A O 1
ATOM 1749 N N . GLY A 1 226 ? 18.909 -16.786 -1.655 1.00 65.44 226 GLY A N 1
ATOM 1750 C CA . GLY A 1 226 ? 20.356 -16.606 -1.660 1.00 65.44 226 GLY A CA 1
ATOM 1751 C C . GLY A 1 226 ? 20.785 -15.733 -2.841 1.00 65.44 226 GLY A C 1
ATOM 1752 O O . GLY A 1 226 ? 20.036 -15.571 -3.800 1.00 65.44 226 GLY A O 1
ATOM 1753 N N . LYS A 1 227 ? 21.996 -15.178 -2.767 1.00 72.62 227 LYS A N 1
ATOM 1754 C CA . LYS A 1 227 ? 22.559 -14.388 -3.869 1.00 72.62 227 LYS A CA 1
ATOM 1755 C C . LYS A 1 227 ? 22.512 -15.201 -5.165 1.00 72.62 227 LYS A C 1
ATOM 1757 O O . LYS A 1 227 ? 23.040 -16.314 -5.189 1.00 72.62 227 LYS A O 1
ATOM 1762 N N . ILE A 1 228 ? 21.923 -14.640 -6.210 1.00 78.88 228 ILE A N 1
ATOM 1763 C CA . ILE A 1 228 ? 21.930 -15.157 -7.570 1.00 78.88 228 ILE A CA 1
ATOM 1764 C C . ILE A 1 228 ? 23.241 -14.705 -8.235 1.00 78.88 228 ILE A C 1
ATOM 1766 O O . ILE A 1 228 ? 23.442 -13.521 -8.521 1.00 78.88 228 ILE A O 1
ATOM 1770 N N . PRO A 1 229 ? 24.185 -15.628 -8.482 1.00 83.50 229 PRO A N 1
ATOM 1771 C CA . PRO A 1 229 ? 25.443 -15.273 -9.114 1.00 83.50 229 PRO A CA 1
ATOM 1772 C C . PRO A 1 229 ? 25.210 -14.876 -10.575 1.00 83.50 229 PRO A C 1
ATOM 1774 O O . PRO A 1 229 ? 24.833 -15.705 -11.397 1.00 83.50 229 PRO A O 1
ATOM 1777 N N . ILE A 1 230 ? 25.518 -13.626 -10.919 1.00 87.31 230 ILE A N 1
ATOM 1778 C CA . ILE A 1 230 ? 25.471 -13.151 -12.305 1.00 87.31 230 ILE A CA 1
ATOM 1779 C C . ILE A 1 230 ? 26.854 -13.193 -12.963 1.00 87.31 230 ILE A C 1
ATOM 1781 O O . ILE A 1 230 ? 27.870 -12.809 -12.377 1.00 87.31 230 ILE A O 1
ATOM 1785 N N . LYS A 1 231 ? 26.893 -13.619 -14.223 1.00 90.56 231 LYS A N 1
ATOM 1786 C CA . LYS A 1 231 ? 28.046 -13.515 -15.118 1.00 90.56 231 LYS A CA 1
ATOM 1787 C C . LYS A 1 231 ? 27.783 -12.421 -16.138 1.00 90.56 231 LYS A C 1
ATOM 1789 O O . LYS A 1 231 ? 26.745 -12.393 -16.791 1.00 90.56 231 LYS A O 1
ATOM 1794 N N . MET A 1 232 ? 28.760 -11.536 -16.302 1.00 92.00 232 MET A N 1
ATOM 1795 C CA . MET A 1 232 ? 28.696 -10.449 -17.273 1.00 92.00 232 MET A CA 1
ATOM 1796 C C . MET A 1 232 ? 29.788 -10.615 -18.323 1.00 92.00 232 MET A C 1
ATOM 1798 O O . MET A 1 232 ? 30.952 -10.823 -17.988 1.00 92.00 232 MET A O 1
ATOM 1802 N N . SER A 1 233 ? 29.420 -10.511 -19.597 1.00 92.69 233 SER A N 1
ATOM 1803 C CA . SER A 1 233 ? 30.358 -10.489 -20.722 1.00 92.69 233 SER A CA 1
ATOM 1804 C C . SER A 1 233 ? 30.167 -9.211 -21.521 1.00 92.69 233 SER A C 1
ATOM 1806 O O . SER A 1 233 ? 29.093 -8.956 -22.059 1.00 92.69 233 SER A O 1
ATOM 1808 N N . PHE A 1 234 ? 31.221 -8.408 -21.610 1.00 93.56 234 PHE A N 1
ATOM 1809 C CA . PHE A 1 234 ? 31.208 -7.137 -22.320 1.00 93.56 234 PHE A CA 1
ATOM 1810 C C . PHE A 1 234 ? 32.072 -7.215 -23.578 1.00 93.56 234 PHE A C 1
ATOM 1812 O O . PHE A 1 234 ? 33.224 -7.652 -23.523 1.00 93.56 234 PHE A O 1
ATOM 1819 N N . LYS A 1 235 ? 31.530 -6.761 -24.709 1.00 93.75 235 LYS A N 1
ATOM 1820 C CA . LYS A 1 235 ? 32.218 -6.703 -25.998 1.00 93.75 235 LYS A CA 1
ATOM 1821 C C . LYS A 1 235 ? 32.205 -5.271 -26.522 1.00 93.75 235 LYS A C 1
ATOM 1823 O O . LYS A 1 235 ? 31.148 -4.678 -26.706 1.00 93.75 235 LYS A O 1
ATOM 1828 N N . ALA A 1 236 ? 33.389 -4.753 -26.830 1.00 92.69 2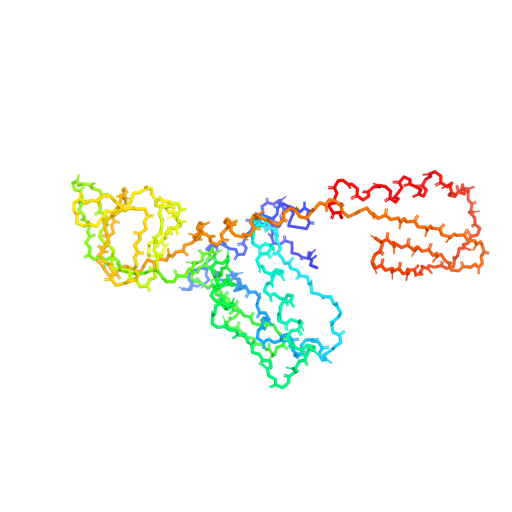36 ALA A N 1
ATOM 1829 C CA . ALA A 1 236 ? 33.557 -3.504 -27.557 1.00 92.69 236 ALA A CA 1
ATOM 1830 C C . ALA A 1 236 ? 34.637 -3.684 -28.626 1.00 92.69 236 ALA A C 1
ATOM 1832 O O . ALA A 1 236 ? 35.783 -4.009 -28.311 1.00 92.69 236 ALA A O 1
ATOM 1833 N N . ARG A 1 237 ? 34.263 -3.491 -29.892 1.00 92.88 237 ARG A N 1
ATOM 1834 C CA . ARG A 1 237 ? 35.169 -3.540 -31.040 1.00 92.88 237 ARG A CA 1
ATOM 1835 C C . ARG A 1 237 ? 34.862 -2.365 -31.951 1.00 92.88 237 ARG A C 1
ATOM 1837 O O . ARG A 1 237 ? 33.700 -2.151 -32.266 1.00 92.88 237 ARG A O 1
ATOM 1844 N N . ILE A 1 238 ? 35.893 -1.621 -32.348 1.00 94.81 238 ILE A N 1
ATOM 1845 C CA . ILE A 1 238 ? 35.751 -0.432 -33.200 1.00 94.81 238 ILE A CA 1
ATOM 1846 C C . ILE A 1 238 ? 34.929 -0.782 -34.447 1.00 94.81 238 ILE A C 1
ATOM 1848 O O . ILE A 1 238 ? 35.225 -1.769 -35.118 1.00 94.81 238 ILE A O 1
ATOM 1852 N N . GLY A 1 239 ? 33.905 0.024 -34.728 1.00 94.19 239 GLY A N 1
ATOM 1853 C CA . GLY A 1 239 ? 32.983 -0.172 -35.850 1.00 94.19 239 GLY A CA 1
ATOM 1854 C C . GLY A 1 239 ? 31.847 -1.170 -35.594 1.00 94.19 239 GLY A C 1
ATOM 1855 O O . GLY A 1 239 ? 30.936 -1.259 -36.410 1.00 94.19 239 GLY A O 1
ATOM 1856 N N . GLU A 1 240 ? 31.848 -1.886 -34.467 1.00 95.44 240 GLU A N 1
ATOM 1857 C CA . GLU A 1 240 ? 30.743 -2.749 -34.036 1.00 95.44 240 GLU A CA 1
ATOM 1858 C C . GLU A 1 240 ? 29.925 -2.076 -32.922 1.00 95.44 240 GLU A C 1
ATOM 1860 O O . GLU A 1 240 ? 30.417 -1.200 -32.206 1.00 95.44 240 GLU A O 1
ATOM 1865 N N . LEU A 1 241 ? 28.672 -2.510 -32.751 1.00 95.75 241 LEU A N 1
ATOM 1866 C CA . LEU A 1 241 ? 27.857 -2.116 -31.602 1.00 95.75 241 LEU A CA 1
ATOM 1867 C C . LEU A 1 241 ? 28.470 -2.663 -30.311 1.00 95.75 241 LEU A C 1
ATOM 1869 O O . LEU A 1 241 ? 28.877 -3.826 -30.232 1.00 95.75 241 LEU A O 1
ATOM 1873 N N . LEU A 1 242 ? 28.482 -1.826 -29.284 1.00 94.44 242 LEU A N 1
ATOM 1874 C CA . LEU A 1 242 ? 28.841 -2.218 -27.932 1.00 94.44 242 LEU A CA 1
ATOM 1875 C C . LEU A 1 242 ? 27.828 -3.246 -27.414 1.00 94.44 242 LEU A C 1
ATOM 1877 O O . LEU A 1 242 ? 26.622 -3.074 -27.581 1.00 94.44 242 LEU A O 1
ATOM 1881 N N . GLY A 1 243 ? 28.309 -4.328 -26.809 1.00 95.06 243 GLY A N 1
ATOM 1882 C CA . GLY A 1 243 ? 27.475 -5.425 -26.327 1.00 95.06 243 GLY A CA 1
ATOM 1883 C C . GLY A 1 243 ? 27.724 -5.729 -24.858 1.00 95.06 243 GLY A C 1
ATOM 1884 O O . GLY A 1 243 ? 28.872 -5.892 -24.449 1.00 95.06 243 GLY A O 1
ATOM 1885 N N . LEU A 1 244 ? 26.653 -5.859 -24.079 1.00 94.81 244 LEU A N 1
ATOM 1886 C CA . LEU A 1 244 ? 26.689 -6.395 -22.721 1.00 94.81 244 LEU A CA 1
ATOM 1887 C C . LEU A 1 244 ? 25.742 -7.587 -22.636 1.00 94.81 244 LEU A C 1
ATOM 1889 O O . LEU A 1 244 ? 24.552 -7.466 -22.911 1.00 94.81 244 LEU A O 1
ATOM 1893 N N . LEU A 1 245 ? 26.284 -8.728 -22.238 1.00 94.62 245 LEU A N 1
ATOM 1894 C CA . LEU A 1 245 ? 25.537 -9.929 -21.919 1.00 94.62 245 LEU A CA 1
ATOM 1895 C C . LEU A 1 245 ? 25.535 -10.123 -20.403 1.00 94.62 245 LEU A C 1
ATOM 1897 O O . LEU A 1 245 ? 26.606 -10.105 -19.797 1.00 94.62 245 LEU A O 1
ATOM 1901 N N . ILE A 1 246 ? 24.358 -10.346 -19.825 1.00 92.75 246 ILE A N 1
ATOM 1902 C CA . ILE A 1 246 ? 24.174 -10.718 -18.419 1.00 92.75 246 ILE A CA 1
ATOM 1903 C C . ILE A 1 246 ? 23.465 -12.073 -18.382 1.00 92.75 246 ILE A C 1
ATOM 1905 O O . ILE A 1 246 ? 22.499 -12.285 -19.118 1.00 92.75 246 ILE A O 1
ATOM 1909 N N . ASP A 1 247 ? 23.981 -12.980 -17.561 1.00 92.56 247 ASP A N 1
ATOM 1910 C CA . ASP A 1 247 ? 23.539 -14.369 -17.447 1.00 92.56 247 ASP A CA 1
ATOM 1911 C C . ASP A 1 247 ? 23.532 -14.772 -15.967 1.00 92.56 247 ASP A C 1
ATOM 1913 O O . ASP A 1 247 ? 24.548 -14.604 -15.289 1.00 92.56 247 ASP A O 1
ATOM 1917 N N . ASP A 1 248 ? 22.404 -15.259 -15.460 1.00 90.69 248 ASP A N 1
ATOM 1918 C CA . ASP A 1 248 ? 22.255 -15.728 -14.074 1.00 90.69 248 ASP A CA 1
ATOM 1919 C C . ASP A 1 248 ? 22.171 -17.268 -13.957 1.00 90.69 248 ASP A C 1
ATOM 1921 O O . ASP A 1 248 ? 21.978 -17.807 -12.869 1.00 90.69 248 ASP A O 1
ATOM 1925 N N . GLY A 1 249 ? 22.357 -17.984 -15.073 1.00 91.00 249 GLY A N 1
ATOM 1926 C CA . GLY A 1 249 ? 22.201 -19.433 -15.201 1.00 91.00 249 GLY A CA 1
ATOM 1927 C C . GLY A 1 249 ? 20.830 -19.879 -15.717 1.00 91.00 249 GLY A C 1
ATOM 1928 O O . GLY A 1 249 ? 20.748 -20.936 -16.342 1.00 91.00 249 GLY A O 1
ATOM 1929 N N . GLU A 1 250 ? 19.781 -19.081 -15.519 1.00 91.06 250 GLU A N 1
ATOM 1930 C CA . GLU A 1 250 ? 18.411 -19.362 -15.977 1.00 91.06 250 GLU A CA 1
ATOM 1931 C C . GLU A 1 250 ? 17.960 -18.370 -17.059 1.00 91.06 250 GLU A C 1
ATOM 1933 O O . GLU A 1 250 ? 17.359 -18.741 -18.069 1.00 91.06 250 GLU A O 1
ATOM 1938 N N . ASN A 1 251 ? 18.292 -17.100 -16.864 1.00 90.25 251 ASN A N 1
ATOM 1939 C CA . ASN A 1 251 ? 17.926 -15.959 -17.676 1.00 90.25 251 ASN A CA 1
ATOM 1940 C C . ASN A 1 251 ? 19.159 -15.376 -18.355 1.00 90.25 251 ASN A C 1
ATOM 1942 O O . ASN A 1 251 ? 20.243 -15.255 -17.778 1.00 90.25 251 ASN A O 1
ATOM 1946 N N . LYS A 1 252 ? 18.962 -14.934 -19.597 1.00 93.62 252 LYS A N 1
ATOM 1947 C CA . LYS A 1 252 ? 20.022 -14.363 -20.415 1.00 93.62 252 LYS A CA 1
ATOM 1948 C C . LYS A 1 252 ? 19.536 -13.117 -21.135 1.00 93.62 252 LYS A C 1
ATOM 1950 O O . LYS A 1 252 ? 18.644 -13.190 -21.975 1.00 93.62 252 LYS A O 1
ATOM 1955 N N . VAL A 1 253 ? 20.161 -11.978 -20.849 1.00 92.56 253 VAL A N 1
ATOM 1956 C CA . VAL A 1 253 ? 19.806 -10.688 -21.456 1.00 92.56 253 VAL A CA 1
ATOM 1957 C C . VAL A 1 253 ? 21.008 -10.114 -22.189 1.00 92.56 253 VAL A C 1
ATOM 1959 O O . VAL A 1 253 ? 22.100 -10.003 -21.635 1.00 92.56 253 VAL A O 1
ATOM 1962 N N . THR A 1 254 ? 20.802 -9.735 -23.452 1.00 94.50 254 THR A N 1
ATOM 1963 C CA . THR A 1 254 ? 21.809 -9.043 -24.264 1.00 94.50 254 THR A CA 1
ATOM 1964 C C . THR A 1 254 ? 21.352 -7.623 -24.549 1.00 94.50 254 THR A C 1
ATOM 1966 O O . THR A 1 254 ? 20.327 -7.415 -25.190 1.00 94.50 254 THR A O 1
ATOM 1969 N N . MET A 1 255 ? 22.154 -6.654 -24.127 1.00 93.38 255 MET A N 1
ATOM 1970 C CA . MET A 1 255 ? 21.983 -5.242 -24.438 1.00 93.38 255 MET A CA 1
ATOM 1971 C C . MET A 1 255 ? 22.980 -4.821 -25.511 1.00 93.38 255 MET A C 1
ATOM 1973 O O . MET A 1 255 ? 24.154 -5.201 -25.468 1.00 93.38 255 MET A O 1
ATOM 1977 N N . ARG A 1 256 ? 22.516 -4.007 -26.461 1.00 95.19 256 ARG A N 1
ATOM 1978 C CA . ARG A 1 256 ? 23.359 -3.357 -27.466 1.00 95.19 256 ARG A CA 1
ATOM 1979 C C . ARG A 1 256 ? 23.317 -1.849 -27.251 1.00 95.19 256 ARG A C 1
ATOM 1981 O O . ARG A 1 256 ? 22.238 -1.291 -27.081 1.00 95.19 256 ARG A O 1
ATOM 1988 N N . GLY A 1 257 ? 24.489 -1.232 -27.208 1.00 93.06 257 GLY A N 1
ATOM 1989 C CA . GLY A 1 257 ? 24.661 0.215 -27.127 1.00 93.06 257 GLY A CA 1
ATOM 1990 C C . GLY A 1 257 ? 25.113 0.798 -28.461 1.00 93.06 257 GLY A C 1
ATOM 1991 O O . GLY A 1 257 ? 24.908 0.198 -29.514 1.00 93.06 257 GLY A O 1
ATOM 1992 N N . ASP A 1 258 ? 25.768 1.951 -28.394 1.00 93.56 258 ASP A N 1
ATOM 1993 C CA . ASP A 1 258 ? 26.267 2.669 -29.567 1.00 93.56 258 ASP A CA 1
ATOM 1994 C C . ASP A 1 258 ? 27.408 1.935 -30.291 1.00 93.56 258 ASP A C 1
ATOM 1996 O O . ASP A 1 258 ? 28.045 1.018 -29.759 1.00 93.56 258 ASP A O 1
ATOM 2000 N N . ILE A 1 259 ? 27.698 2.380 -31.518 1.00 95.31 259 ILE A N 1
ATOM 2001 C CA . ILE A 1 259 ? 28.871 1.937 -32.277 1.00 95.31 259 ILE A CA 1
ATOM 2002 C C . ILE A 1 259 ? 30.138 2.402 -31.555 1.00 95.31 259 ILE A C 1
ATOM 2004 O O . ILE A 1 259 ? 30.295 3.575 -31.207 1.00 95.31 259 ILE A O 1
ATOM 2008 N N . VAL A 1 260 ? 31.071 1.476 -31.353 1.00 93.56 260 VAL A N 1
ATOM 2009 C CA . VAL A 1 260 ? 32.345 1.766 -30.699 1.00 93.56 260 VAL A CA 1
ATOM 2010 C C . VAL A 1 260 ? 33.225 2.579 -31.641 1.00 93.56 260 VAL A C 1
ATOM 2012 O O . VAL A 1 260 ? 33.594 2.129 -32.727 1.00 93.56 260 VAL A O 1
ATOM 2015 N N . ASN A 1 261 ? 33.603 3.771 -31.189 1.00 93.12 261 ASN A N 1
ATOM 2016 C CA . ASN A 1 261 ? 34.496 4.668 -31.911 1.00 93.12 261 ASN A CA 1
ATOM 2017 C C . ASN A 1 261 ? 35.946 4.530 -31.412 1.00 93.12 261 ASN A C 1
ATOM 2019 O O . ASN A 1 261 ? 36.159 4.176 -30.247 1.00 93.12 261 ASN A O 1
ATOM 2023 N N . PRO A 1 262 ? 36.952 4.843 -32.249 1.00 92.75 262 PRO A N 1
ATOM 2024 C CA . PRO A 1 262 ? 38.329 4.991 -31.792 1.00 92.75 262 PRO A CA 1
ATOM 2025 C C . PRO A 1 262 ? 38.437 6.024 -30.662 1.00 92.75 262 PRO A C 1
ATOM 2027 O O . PRO A 1 262 ? 37.743 7.045 -30.659 1.00 92.75 262 PRO A O 1
ATOM 2030 N N . ALA A 1 263 ? 39.323 5.770 -29.700 1.00 89.31 263 ALA A N 1
ATOM 2031 C CA . ALA A 1 263 ? 39.567 6.706 -28.612 1.00 89.31 263 ALA A CA 1
ATOM 2032 C C . ALA A 1 263 ? 40.207 7.999 -29.141 1.00 89.31 263 ALA A C 1
ATOM 2034 O O . ALA A 1 263 ? 41.157 7.946 -29.918 1.00 89.31 263 ALA A O 1
ATOM 2035 N N . LYS A 1 264 ? 39.706 9.158 -28.696 1.00 89.19 264 LYS A N 1
ATOM 2036 C CA . LYS A 1 264 ? 40.268 10.469 -29.073 1.00 89.19 264 LYS A CA 1
ATOM 2037 C C . LYS A 1 264 ? 41.529 10.830 -28.284 1.00 89.19 264 LYS A C 1
ATOM 2039 O O . LYS A 1 264 ? 42.385 11.531 -28.805 1.00 89.19 264 LYS A O 1
ATOM 2044 N N . THR A 1 265 ? 41.625 10.386 -27.031 1.00 90.81 265 THR A N 1
ATOM 2045 C CA . THR A 1 265 ? 42.753 10.678 -26.132 1.00 90.81 265 THR A CA 1
ATOM 2046 C C . THR A 1 265 ? 43.249 9.402 -25.461 1.00 90.81 265 THR A C 1
ATOM 2048 O O . THR A 1 265 ? 44.230 8.811 -25.898 1.00 90.81 265 THR A O 1
ATOM 2051 N N . THR A 1 266 ? 42.548 8.929 -24.433 1.00 86.00 266 THR A N 1
ATOM 2052 C CA . THR A 1 266 ? 42.906 7.721 -23.687 1.00 86.00 266 THR A CA 1
ATOM 2053 C C . THR A 1 266 ? 41.884 6.624 -23.978 1.00 86.00 266 THR A C 1
ATOM 2055 O O . THR A 1 266 ? 40.685 6.854 -23.799 1.00 86.00 266 THR A O 1
ATOM 2058 N N . PRO A 1 267 ? 42.309 5.433 -24.439 1.00 87.81 267 PRO A N 1
ATOM 2059 C CA . PRO A 1 267 ? 41.396 4.319 -24.642 1.00 87.81 267 PRO A CA 1
ATOM 2060 C C . PRO A 1 267 ? 40.873 3.788 -23.308 1.00 87.81 267 PRO A C 1
ATOM 2062 O O . PRO A 1 267 ? 41.586 3.758 -22.304 1.00 87.81 267 PRO A O 1
ATOM 2065 N N . VAL A 1 268 ? 39.625 3.323 -23.308 1.00 88.69 268 VAL A N 1
ATOM 2066 C CA . VAL A 1 268 ? 39.047 2.646 -22.146 1.00 88.69 268 VAL A CA 1
ATOM 2067 C C . VAL A 1 268 ? 39.728 1.287 -21.983 1.00 88.69 268 VAL A C 1
ATOM 2069 O O . VAL A 1 268 ? 39.744 0.473 -22.907 1.00 88.69 268 VAL A O 1
ATOM 2072 N N . SER A 1 269 ? 40.297 1.029 -20.806 1.00 90.25 269 SER A N 1
ATOM 2073 C CA . SER A 1 269 ? 40.933 -0.250 -20.500 1.00 90.25 269 SER A CA 1
ATOM 2074 C C . SER A 1 269 ? 39.905 -1.319 -20.116 1.00 90.25 269 SER A C 1
ATOM 2076 O O . SER A 1 269 ? 38.820 -1.026 -19.606 1.00 90.25 269 SER A O 1
ATOM 2078 N N . LYS A 1 270 ? 40.279 -2.596 -20.282 1.00 89.31 270 LYS A N 1
ATOM 2079 C CA . LYS A 1 270 ? 39.482 -3.730 -19.779 1.00 89.31 270 LYS A CA 1
ATOM 2080 C C . LYS A 1 270 ? 39.243 -3.637 -18.267 1.00 89.31 270 LYS A C 1
ATOM 2082 O O . LYS A 1 270 ? 38.148 -3.952 -17.816 1.00 89.31 270 LYS A O 1
ATOM 2087 N N . SER A 1 271 ? 40.244 -3.186 -17.502 1.00 89.31 271 SER A N 1
ATOM 2088 C CA . SER A 1 271 ? 40.126 -3.008 -16.050 1.00 89.31 271 SER A CA 1
ATOM 2089 C C . SER A 1 271 ? 39.103 -1.936 -15.688 1.00 89.31 271 SER A C 1
ATOM 2091 O O . SER A 1 271 ? 38.253 -2.185 -14.844 1.00 89.31 271 SER A O 1
ATOM 2093 N N . SER A 1 272 ? 39.106 -0.796 -16.387 1.00 88.94 272 SER A N 1
ATOM 2094 C CA . SER A 1 272 ? 38.131 0.272 -16.161 1.00 88.94 272 SER A CA 1
ATOM 2095 C C . SER A 1 272 ? 36.704 -0.210 -16.427 1.00 88.94 272 SER A C 1
ATOM 2097 O O . SER A 1 272 ? 35.812 0.044 -15.624 1.00 88.94 272 SER A O 1
ATOM 2099 N N . ILE A 1 273 ? 36.486 -0.978 -17.501 1.00 88.75 273 ILE A N 1
ATOM 2100 C CA . ILE A 1 273 ? 35.178 -1.591 -17.786 1.00 88.75 273 ILE A CA 1
ATOM 2101 C C . ILE A 1 273 ? 34.771 -2.544 -16.660 1.00 88.75 273 ILE A C 1
ATOM 2103 O O . ILE A 1 273 ? 33.656 -2.441 -16.156 1.00 88.75 273 ILE A O 1
ATOM 2107 N N . ALA A 1 274 ? 35.665 -3.443 -16.238 1.00 87.31 274 ALA A N 1
ATOM 2108 C CA . ALA A 1 274 ? 35.383 -4.386 -15.158 1.00 87.31 274 ALA A CA 1
ATOM 2109 C C . ALA A 1 274 ? 35.034 -3.667 -13.844 1.00 87.31 274 ALA A C 1
ATOM 2111 O O . ALA A 1 274 ? 34.050 -4.020 -13.202 1.00 87.31 274 ALA A O 1
ATOM 2112 N N . GLU A 1 275 ? 35.770 -2.613 -13.483 1.00 87.75 275 GLU A N 1
ATOM 2113 C CA . GLU A 1 275 ? 35.467 -1.783 -12.314 1.00 87.75 275 GLU A CA 1
ATOM 2114 C C . GLU A 1 275 ? 34.074 -1.156 -12.404 1.00 87.75 275 GLU A C 1
ATOM 2116 O O . GLU A 1 275 ? 33.340 -1.168 -11.420 1.00 87.75 275 GLU A O 1
ATOM 2121 N N . GLN A 1 276 ? 33.670 -0.638 -13.570 1.00 87.06 276 GLN A N 1
ATOM 2122 C CA . GLN A 1 276 ? 32.316 -0.096 -13.742 1.00 87.06 276 GLN A CA 1
ATOM 2123 C C . GLN A 1 276 ? 31.239 -1.182 -13.646 1.00 87.06 276 GLN A C 1
ATOM 2125 O O . GLN A 1 276 ? 30.198 -0.942 -13.043 1.00 87.06 276 GLN A O 1
ATOM 2130 N N . LEU A 1 277 ? 31.482 -2.376 -14.193 1.00 85.31 277 LEU A N 1
ATOM 2131 C CA . LEU A 1 277 ? 30.531 -3.489 -14.114 1.00 85.31 277 LEU A CA 1
ATOM 2132 C C . LEU A 1 277 ? 30.396 -4.033 -12.681 1.00 85.31 277 LEU A C 1
ATOM 2134 O O . LEU A 1 277 ? 29.313 -4.445 -12.284 1.00 85.31 277 LEU A O 1
ATOM 2138 N N . ILE A 1 278 ? 31.458 -3.985 -11.872 1.00 83.31 278 ILE A N 1
ATOM 2139 C CA . ILE A 1 278 ? 31.444 -4.446 -10.470 1.00 83.31 278 ILE A CA 1
ATOM 2140 C C . ILE A 1 278 ? 30.876 -3.375 -9.515 1.00 83.31 278 ILE A C 1
ATOM 2142 O O . ILE A 1 278 ? 30.415 -3.697 -8.419 1.00 83.31 278 ILE A O 1
ATOM 2146 N N . LYS A 1 279 ? 30.798 -2.101 -9.935 1.00 79.19 279 LYS A N 1
ATOM 2147 C CA . LYS A 1 279 ? 30.132 -1.015 -9.177 1.00 79.19 279 LYS A CA 1
ATOM 2148 C C . LYS A 1 279 ? 28.628 -1.201 -8.982 1.00 79.19 279 LYS A C 1
ATOM 2150 O O . LYS A 1 279 ? 28.019 -0.379 -8.300 1.00 79.19 279 LYS A O 1
ATOM 2155 N N . LEU A 1 280 ? 28.042 -2.287 -9.489 1.00 67.06 280 LEU A N 1
ATOM 2156 C CA . LEU A 1 280 ? 26.699 -2.725 -9.110 1.00 67.06 280 LEU A CA 1
ATOM 2157 C C . LEU A 1 280 ? 26.541 -2.927 -7.591 1.00 67.06 280 LEU A C 1
ATOM 2159 O O . LEU A 1 280 ? 25.415 -3.057 -7.129 1.00 67.06 280 LEU A O 1
ATOM 2163 N N . GLY A 1 281 ? 27.623 -2.842 -6.803 1.00 50.06 281 GLY A N 1
ATOM 2164 C CA . GLY A 1 281 ? 27.569 -2.702 -5.350 1.00 50.06 281 GLY A CA 1
ATOM 2165 C C . GLY A 1 281 ? 27.019 -3.963 -4.697 1.00 50.06 281 GLY A C 1
ATOM 2166 O O . GLY A 1 281 ? 26.660 -4.921 -5.366 1.00 50.06 281 GLY A O 1
ATOM 2167 N N . GLY A 1 282 ? 26.907 -3.990 -3.374 1.00 50.59 282 GLY A N 1
ATOM 2168 C CA . GLY A 1 282 ? 26.208 -5.075 -2.672 1.00 50.59 282 GLY A CA 1
ATOM 2169 C C . GLY A 1 282 ? 24.699 -5.141 -2.967 1.00 50.59 282 GLY A C 1
ATOM 2170 O O . GLY A 1 282 ? 23.941 -5.549 -2.092 1.00 50.59 282 GLY A O 1
ATOM 2171 N N . HIS A 1 283 ? 24.241 -4.674 -4.132 1.00 50.25 283 HIS A N 1
ATOM 2172 C CA . HIS A 1 283 ? 22.864 -4.790 -4.563 1.00 50.25 283 HIS A CA 1
ATOM 2173 C C . HIS A 1 283 ? 22.602 -6.233 -4.987 1.00 50.25 283 HIS A C 1
ATOM 2175 O O . HIS A 1 283 ? 23.226 -6.768 -5.897 1.00 50.25 283 HIS A O 1
ATOM 2181 N N . TYR A 1 284 ? 21.703 -6.835 -4.214 1.00 48.62 284 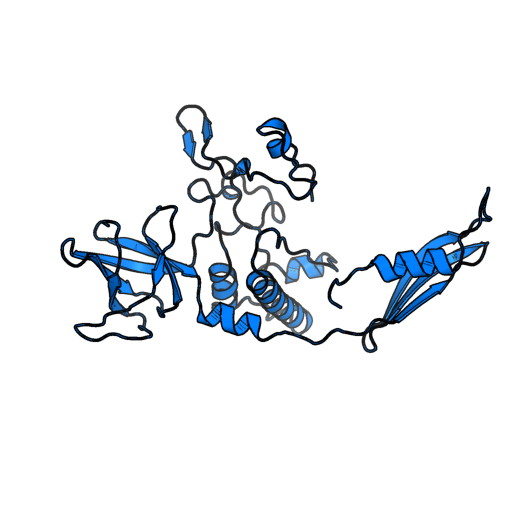TYR A N 1
ATOM 2182 C CA . TYR A 1 284 ? 21.184 -8.186 -4.314 1.00 48.62 284 TYR A CA 1
ATOM 2183 C C . TYR A 1 284 ? 20.791 -8.520 -5.757 1.00 48.62 284 TYR A C 1
ATOM 2185 O O . TYR A 1 284 ? 19.786 -8.015 -6.259 1.00 48.62 284 TYR A O 1
ATOM 2193 N N . PHE A 1 285 ? 21.595 -9.368 -6.385 1.00 42.34 285 PHE A N 1
ATOM 2194 C CA . PHE A 1 285 ? 21.107 -10.373 -7.311 1.00 42.34 285 PHE A CA 1
ATOM 2195 C C . PHE A 1 285 ? 21.318 -11.684 -6.583 1.00 42.34 285 PHE A C 1
ATOM 2197 O O . PHE A 1 285 ? 22.421 -11.890 -6.018 1.00 42.34 285 PHE A O 1
#

Sequence (285 aa):
SGQCLLSSMIGGRSGNRGYCAQPCRKKYRIGEAEGYLLSPKDLNMSEHIGALLDAGIDSFKIEGRMKRPEYVAGVVRVYRKLIDRYLAAPADFRVTKDEKHILLQLFNREFTTGYFFGNPGNELMSRKYPHNRGTLLGKTVDYDSRTKLVSINLRAPLRMGDGIGIGNRETGITVRNIYIGSKIATEAAPGSTVKIPLDIEVSEDEVVFKTYDSKLMASLEAGNAGKIPIKMSFKARIGELLGLLIDDGENKVTMRGDIVNPAKTTPVSKSSIAEQLIKLGGHYF

Foldseek 3Di:
DAPDCPQCVPPNFGPNVLGRPPPLLDWDDDPPDIFSQSAFKAEDCLAPLLVCVVVVDPDDDDDQRPADLLLVLLVCVLSVVQNVVCVVPVPPRDRDPVNVLSNLQRFTLHYDNDDPPHHPVSNRHSRQDNGGPAAFFFWWADADQVQQKTKTQGQAKDFQQWWKDWASDPDIDGFHWWAQPNDTDGMDGHRGIIITHHNDDDDGGITMHGNGDPVSSVVSVPPPPDAQDKDWDWDADAQDWTWIWIDSPPDIDIDTHDHHHDDPPDDDDPVNVVVVVVVVPPPGD

Secondary structure (DSSP, 8-state):
-----HHHHHHS--GGGT----GGGS-EEETTEEE-TT-BPEE--GGGHHHHHHTT--------TT--HHHHHHHHHHHHHHHHHHHH-GGG----HHHHHHHHHH--S-EE-TTTTS--GGGGB-SS-SS---EEEEEEEEEETTTTEEEEEESS-EETT-EEEETT-S--EE---EEETTEEESEE-TT-EEEEE-SS---TT-EEEEEE-HHHHHHHHT--PPP---EEEEE--TTSEEEEEEE-SS-EEEEEEEEPPPPSSSPPPHHHHHHHHHTTTT---

Radius of gyration: 24.94 Å; chains: 1; bounding box: 61×49×72 Å

Organism: NCBI:txid1392998